Protein AF-A0A835NED3-F1 (afdb_monomer)

pLDDT: mean 77.55, std 18.97, range [27.62, 97.94]

Solvent-accessible surface area (backbone atoms only — not comparable to full-atom values): 15970 Å² total; per-residue (Å²): 138,83,80,84,73,67,87,78,76,68,56,69,67,62,55,46,45,31,70,34,12,64,63,47,28,67,67,45,58,70,41,51,80,47,50,66,54,60,73,66,52,84,58,50,99,84,43,51,68,54,60,56,44,53,57,48,50,53,52,52,47,45,70,69,65,21,74,27,61,39,71,42,46,33,28,30,37,41,37,32,48,65,53,84,88,51,77,65,50,75,52,72,39,55,47,30,40,40,34,38,42,72,84,61,75,62,97,86,66,92,68,88,76,98,69,96,72,70,104,78,65,82,55,45,58,35,42,38,38,34,37,41,76,42,101,80,74,58,76,44,81,45,75,47,77,50,32,28,52,33,35,41,37,31,42,59,68,95,53,85,91,52,72,90,66,40,31,43,37,37,35,38,32,46,48,80,45,82,54,98,94,44,80,48,76,48,78,44,80,48,74,52,55,28,52,37,42,36,40,34,26,85,82,59,55,49,24,30,40,32,36,55,87,37,78,90,48,52,46,66,50,26,20,30,39,38,37,35,65,23,62,28,69,69,54,55,54,49,53,58,50,53,75,74,55,81,83,90,82,94,67,99,66,62,75,71,81,75,50,90,48,64,30,63,51,71,45,58,27,75,66,19,66,78,128

Secondary structure (DSSP, 8-state):
------S-PPPHHHHHHHHH-HHHIIIIITTTTTHHHHHHSPPPTTTHHHHHHHHHHHHHHHHHH--EEEEEE-EEEEEEESSTTSPPEEEEESSEEEEEETTPPPTT--S-------TT-SSEEEEEEEEE--TT---EEEEEEEEEEEEEEESS-SSTTS-TT-EEEEEEEEEEEEETTEEEEEEEEEEEEEEEEEEE-TT---EEEEETT-GGGEEEEEEEEEEEEPBPHHHHHHHHHHHH--S-------GGGGS-PBPEEEEEESS-S--

InterPro domains:
  IPR019522 Phosphoinositide 3-kinase regulatory subunit 5/6 [PF10486] (12-273)
  IPR019522 Phosphoinositide 3-kinase regulatory subunit 5/6 [PTHR15593] (7-274)

Radius of gyration: 23.61 Å; Cα contacts (8 Å, |Δi|>4): 466; chains: 1; bounding box: 47×69×76 Å

Mean predicted aligned error: 12.22 Å

Structure (mmCIF, N/CA/C/O backbone):
data_AF-A0A835NED3-F1
#
_entry.id   AF-A0A835NED3-F1
#
loop_
_atom_site.group_PDB
_atom_site.id
_atom_site.type_symbol
_atom_site.label_atom_id
_atom_site.label_alt_id
_atom_site.label_comp_id
_atom_site.label_asym_id
_atom_site.label_entity_id
_atom_site.label_seq_id
_atom_site.pdbx_PDB_ins_code
_atom_site.Cartn_x
_atom_site.Cartn_y
_atom_site.Cartn_z
_atom_site.occupancy
_atom_site.B_iso_or_equiv
_atom_site.auth_seq_id
_atom_site.auth_comp_id
_atom_site.auth_asym_id
_atom_site.auth_atom_id
_atom_site.pdbx_PDB_model_num
ATOM 1 N N . MET A 1 1 ? -12.991 28.233 -14.191 1.00 30.12 1 MET A N 1
ATOM 2 C CA . MET A 1 1 ? -12.004 28.756 -13.228 1.00 30.12 1 MET A CA 1
ATOM 3 C C . MET A 1 1 ? -11.190 27.552 -12.811 1.00 30.12 1 MET A C 1
ATOM 5 O O . MET A 1 1 ? -11.613 26.808 -11.940 1.00 30.12 1 MET A O 1
ATOM 9 N N . GLU A 1 2 ? -10.167 27.255 -13.609 1.00 27.62 2 GLU A N 1
ATOM 10 C CA . GLU A 1 2 ? -9.325 26.069 -13.458 1.00 27.62 2 GLU A CA 1
ATOM 11 C C . GLU A 1 2 ? -8.325 26.319 -12.331 1.00 27.62 2 GLU A C 1
ATOM 13 O O . GLU A 1 2 ? -7.659 27.353 -12.292 1.00 27.62 2 GLU A O 1
ATOM 18 N N . ASP A 1 3 ? -8.304 25.395 -11.377 1.00 28.30 3 ASP A N 1
ATOM 19 C CA . ASP A 1 3 ? -7.430 25.411 -10.212 1.00 28.30 3 ASP A CA 1
ATOM 20 C C . ASP A 1 3 ? -6.039 24.952 -10.668 1.00 28.30 3 ASP A C 1
ATOM 22 O O . ASP A 1 3 ? -5.839 23.788 -11.022 1.00 28.30 3 ASP A O 1
ATOM 26 N N . HIS A 1 4 ? -5.089 25.886 -10.739 1.00 29.91 4 HIS A N 1
ATOM 27 C CA . HIS A 1 4 ? -3.698 25.579 -11.051 1.00 29.91 4 HIS A CA 1
ATOM 28 C C . HIS A 1 4 ? -3.123 24.699 -9.940 1.00 29.91 4 HIS A C 1
ATOM 30 O O . HIS A 1 4 ? -2.795 25.157 -8.846 1.00 29.91 4 HIS A O 1
ATOM 36 N N . THR A 1 5 ? -3.042 23.409 -10.242 1.00 35.38 5 THR A N 1
ATOM 37 C CA . THR A 1 5 ? -2.481 22.376 -9.380 1.00 35.38 5 THR A CA 1
ATOM 38 C C . THR A 1 5 ? -0.996 22.681 -9.159 1.00 35.38 5 THR A C 1
ATOM 40 O O . THR A 1 5 ? -0.288 23.052 -10.097 1.00 35.38 5 THR A O 1
ATOM 43 N N . GLY A 1 6 ? -0.534 22.584 -7.906 1.00 33.09 6 GLY A N 1
ATOM 44 C CA . GLY A 1 6 ? 0.888 22.665 -7.547 1.00 33.09 6 GLY A CA 1
ATOM 45 C C . GLY A 1 6 ? 1.725 21.599 -8.272 1.00 33.09 6 GLY A C 1
ATOM 46 O O . GLY A 1 6 ? 1.161 20.845 -9.061 1.00 33.09 6 GLY A O 1
ATOM 47 N N . PRO A 1 7 ? 3.051 21.516 -8.040 1.00 39.44 7 PRO A N 1
ATOM 48 C CA . PRO A 1 7 ? 3.893 20.526 -8.716 1.00 39.44 7 PRO A CA 1
ATOM 49 C C . PRO A 1 7 ? 3.246 19.143 -8.581 1.00 39.44 7 PRO A C 1
ATOM 51 O O . PRO A 1 7 ? 3.086 18.652 -7.464 1.00 39.44 7 PRO A O 1
ATOM 54 N N . GLU A 1 8 ? 2.779 18.589 -9.705 1.00 53.19 8 GLU A N 1
ATOM 55 C CA . GLU A 1 8 ? 2.063 17.317 -9.733 1.00 53.19 8 GLU A CA 1
ATOM 56 C C . GLU A 1 8 ? 2.998 16.247 -9.178 1.00 53.19 8 GLU A C 1
ATOM 58 O O . GLU A 1 8 ? 4.041 15.935 -9.754 1.00 53.19 8 GLU A O 1
ATOM 63 N N . GLU A 1 9 ? 2.651 15.750 -7.995 1.00 61.59 9 GLU A N 1
ATOM 64 C CA . GLU A 1 9 ? 3.406 14.724 -7.296 1.00 61.59 9 GLU A CA 1
ATOM 65 C C . GLU A 1 9 ? 3.440 13.473 -8.184 1.00 61.59 9 GLU A C 1
ATOM 67 O O . GLU A 1 9 ? 2.395 12.902 -8.509 1.00 61.59 9 GLU A O 1
ATOM 72 N N . LEU A 1 10 ? 4.639 13.067 -8.616 1.00 65.62 10 LEU A N 1
ATOM 73 C CA . LEU A 1 10 ? 4.829 11.832 -9.376 1.00 65.62 10 LEU A CA 1
ATOM 74 C C . LEU A 1 10 ? 4.179 10.663 -8.628 1.00 65.62 10 LEU A C 1
ATOM 76 O O . LEU A 1 10 ? 4.256 10.575 -7.398 1.00 65.62 10 LEU A O 1
ATOM 80 N N . CYS A 1 11 ? 3.567 9.729 -9.363 1.00 78.31 11 CYS A N 1
ATOM 81 C CA . CYS A 1 11 ? 3.051 8.525 -8.723 1.00 78.31 11 CYS A CA 1
ATOM 82 C C . CYS A 1 11 ? 4.208 7.759 -8.054 1.00 78.31 11 CYS A C 1
ATOM 84 O O . CYS A 1 11 ? 5.340 7.753 -8.539 1.00 78.31 11 CYS A O 1
ATOM 86 N N . GLU A 1 12 ? 3.937 7.120 -6.916 1.00 85.62 12 GLU A N 1
ATOM 87 C CA . GLU A 1 12 ? 4.994 6.587 -6.040 1.00 85.62 12 GLU A CA 1
ATOM 88 C C . GLU A 1 12 ? 5.875 5.542 -6.736 1.00 85.62 12 GLU A C 1
ATOM 90 O O . GLU A 1 12 ? 7.081 5.495 -6.502 1.00 85.62 12 GLU A O 1
ATOM 95 N N . VAL A 1 13 ? 5.284 4.762 -7.648 1.00 88.69 13 VAL A N 1
ATOM 96 C CA . VAL A 1 13 ? 5.998 3.802 -8.499 1.00 88.69 13 VAL A CA 1
ATOM 97 C C . VAL A 1 13 ? 6.999 4.519 -9.404 1.00 88.69 13 VAL A C 1
ATOM 99 O O . VAL A 1 13 ? 8.164 4.140 -9.427 1.00 88.69 13 VAL A O 1
ATOM 102 N N . ALA A 1 14 ? 6.584 5.579 -10.105 1.00 87.44 14 ALA A N 1
ATOM 103 C CA . ALA A 1 14 ? 7.469 6.346 -10.983 1.00 87.44 14 ALA A CA 1
ATOM 104 C C . ALA A 1 14 ? 8.593 7.031 -10.195 1.00 87.44 14 ALA A C 1
ATOM 106 O O . ALA A 1 14 ? 9.742 7.040 -10.636 1.00 87.44 14 ALA A O 1
ATOM 107 N N . GLY A 1 15 ? 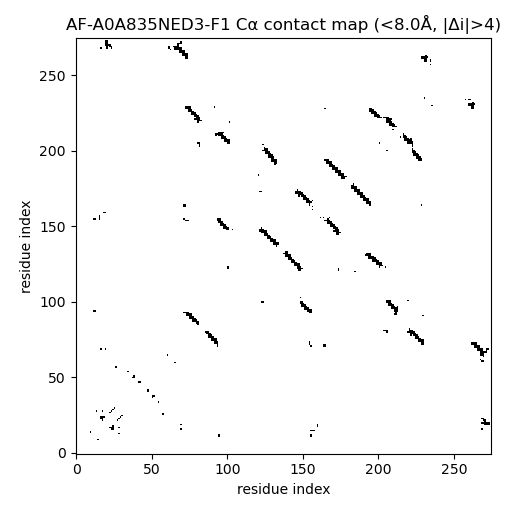8.279 7.563 -9.010 1.00 87.94 15 GLY A N 1
ATOM 108 C CA . GLY A 1 15 ? 9.280 8.126 -8.107 1.00 87.94 15 GLY A CA 1
ATOM 109 C C . GLY A 1 15 ? 10.305 7.086 -7.645 1.00 87.94 15 GLY A C 1
ATOM 110 O O . GLY A 1 15 ? 11.491 7.394 -7.585 1.00 87.94 15 GLY A O 1
ATOM 111 N N . TYR A 1 16 ? 9.874 5.856 -7.348 1.00 88.31 16 TYR A N 1
ATOM 112 C CA . TYR A 1 16 ? 10.775 4.762 -6.978 1.00 88.31 16 TYR A CA 1
ATOM 113 C C . TYR A 1 16 ? 11.638 4.293 -8.156 1.00 88.31 16 TYR A C 1
ATOM 115 O O . TYR A 1 16 ? 12.858 4.230 -8.027 1.00 88.31 16 TYR A O 1
ATOM 123 N N . LEU A 1 17 ? 11.025 4.030 -9.316 1.00 88.38 17 LEU A N 1
ATOM 124 C CA . LEU A 1 17 ? 11.731 3.594 -10.528 1.00 88.38 17 LEU A CA 1
ATOM 125 C C . LEU A 1 17 ? 12.810 4.580 -10.966 1.00 88.38 17 LEU A C 1
ATOM 127 O O . LEU A 1 17 ? 13.818 4.171 -11.513 1.00 88.38 17 LEU A O 1
ATOM 131 N N . SER A 1 18 ? 12.620 5.864 -10.697 1.00 88.06 18 SER A N 1
ATOM 132 C CA . SER A 1 18 ? 13.585 6.902 -11.068 1.00 88.06 18 SER A CA 1
ATOM 133 C C . SER A 1 18 ? 14.835 6.930 -10.219 1.00 88.06 18 SER A C 1
ATOM 135 O O . SER A 1 18 ? 15.892 7.337 -10.689 1.00 88.06 18 SER A O 1
ATOM 137 N N . ARG A 1 19 ? 14.713 6.507 -8.962 1.00 86.62 19 ARG A N 1
ATOM 138 C CA . ARG A 1 19 ? 15.879 6.334 -8.103 1.00 86.62 19 ARG A CA 1
ATOM 139 C C . ARG A 1 19 ? 16.628 5.062 -8.507 1.00 86.62 19 ARG A C 1
ATOM 141 O O . ARG A 1 19 ? 17.834 5.114 -8.718 1.00 86.62 19 ARG A O 1
ATOM 148 N N . ALA A 1 20 ? 15.878 3.984 -8.756 1.00 85.12 20 ALA A N 1
ATOM 149 C CA . ALA A 1 20 ? 16.445 2.694 -9.128 1.00 85.12 20 ALA A CA 1
ATOM 150 C C . ALA A 1 20 ? 17.090 2.691 -10.533 1.00 85.12 20 ALA A C 1
ATOM 152 O O . ALA A 1 20 ? 18.162 2.122 -10.713 1.00 85.12 20 ALA A O 1
ATOM 153 N N . ASP A 1 21 ? 16.460 3.328 -11.526 1.00 87.88 21 ASP A N 1
ATOM 154 C CA . ASP A 1 21 ? 16.864 3.309 -12.936 1.00 87.88 21 ASP A CA 1
ATOM 155 C C . ASP A 1 21 ? 17.142 4.728 -13.47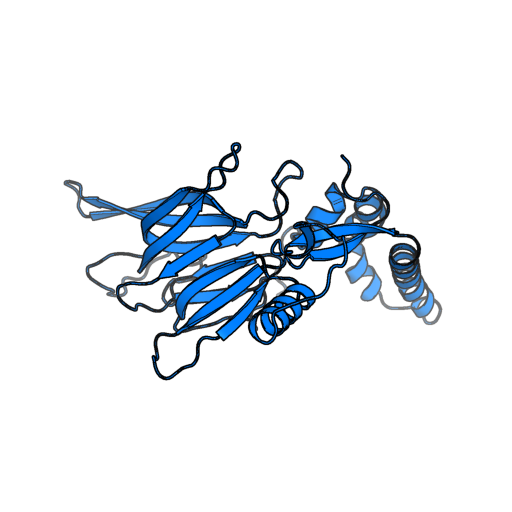9 1.00 87.88 21 ASP A C 1
ATOM 157 O O . ASP A 1 21 ? 16.211 5.443 -13.873 1.00 87.88 21 ASP A O 1
ATOM 161 N N . PRO A 1 22 ? 18.424 5.130 -13.603 1.00 88.25 22 PRO A N 1
ATOM 162 C CA . PRO A 1 22 ? 18.805 6.428 -14.163 1.00 88.25 22 PRO A CA 1
ATOM 163 C C . PRO A 1 22 ? 18.292 6.667 -15.588 1.00 88.25 22 PRO A C 1
ATOM 165 O O . PRO A 1 22 ? 18.078 7.818 -15.992 1.00 88.25 22 PRO A O 1
ATOM 168 N N . TRP A 1 23 ? 18.090 5.594 -16.368 1.00 87.44 23 TRP A N 1
ATOM 169 C CA . TRP A 1 23 ? 17.509 5.711 -17.701 1.00 87.44 23 TRP A CA 1
ATOM 170 C C . TRP A 1 23 ? 16.056 6.176 -17.608 1.00 87.44 23 TRP A C 1
ATOM 172 O O . TRP A 1 23 ? 15.672 7.100 -18.330 1.00 87.44 23 TRP A O 1
ATOM 182 N N . TYR A 1 24 ? 15.267 5.570 -16.715 1.00 87.38 24 TYR A N 1
ATOM 183 C CA . TYR A 1 24 ? 13.864 5.925 -16.499 1.00 87.38 24 TYR A CA 1
ATOM 184 C C . TYR A 1 24 ? 13.729 7.383 -16.051 1.00 87.38 24 TYR A C 1
ATOM 186 O O . TYR A 1 24 ? 12.916 8.123 -16.609 1.00 87.38 24 TYR A O 1
ATOM 194 N N . GLU A 1 25 ? 14.577 7.834 -15.125 1.00 87.50 25 GLU A N 1
ATOM 195 C CA . GLU A 1 25 ? 14.558 9.228 -14.670 1.00 87.50 25 GLU A CA 1
ATOM 196 C C . GLU A 1 25 ? 14.829 10.219 -15.815 1.00 87.50 25 GLU A C 1
ATOM 198 O O . GLU A 1 25 ? 14.071 11.170 -16.046 1.00 87.50 25 GLU A O 1
ATOM 203 N N . SER A 1 26 ? 15.889 9.963 -16.586 1.00 85.62 26 SER A N 1
ATOM 204 C CA . SER A 1 26 ? 16.339 10.874 -17.645 1.00 85.62 26 SER A CA 1
ATOM 205 C C . SER A 1 26 ? 15.382 10.921 -18.839 1.00 85.62 26 SER A C 1
ATOM 207 O O . SER A 1 26 ? 15.204 11.977 -19.445 1.00 85.62 26 SER A O 1
ATOM 209 N N . ASN A 1 27 ? 14.771 9.787 -19.196 1.00 80.50 27 ASN A N 1
ATOM 210 C CA . ASN A 1 27 ? 14.022 9.650 -20.450 1.00 80.50 27 ASN A CA 1
ATOM 211 C C . ASN A 1 27 ? 12.501 9.643 -20.266 1.00 80.50 27 ASN A C 1
ATOM 213 O O . ASN A 1 27 ? 11.789 10.016 -21.194 1.00 80.50 27 ASN A O 1
ATOM 217 N N . ILE A 1 28 ? 11.987 9.240 -19.101 1.00 81.50 28 ILE A N 1
ATOM 218 C CA . ILE A 1 28 ? 10.543 9.188 -18.830 1.00 81.50 28 ILE A CA 1
ATOM 219 C C . ILE A 1 28 ? 10.148 10.313 -17.883 1.00 81.50 28 ILE A C 1
ATOM 221 O O . ILE A 1 28 ? 9.363 11.188 -18.251 1.00 81.50 28 ILE A O 1
ATOM 225 N N . ASN A 1 29 ? 10.715 10.335 -16.679 1.00 81.44 29 ASN A N 1
ATOM 226 C CA . ASN A 1 29 ? 10.255 11.249 -15.637 1.00 81.44 29 ASN A CA 1
ATOM 227 C C . ASN A 1 29 ? 10.582 12.716 -15.923 1.00 81.44 29 ASN A C 1
ATOM 229 O O . ASN A 1 29 ? 9.709 13.572 -15.770 1.00 81.44 29 ASN A O 1
ATOM 233 N N . THR A 1 30 ? 11.775 13.012 -16.446 1.00 79.81 30 THR A N 1
ATOM 234 C CA . THR A 1 30 ? 12.136 14.373 -16.886 1.00 79.81 30 THR A CA 1
ATOM 235 C C . THR A 1 30 ? 11.153 14.910 -17.937 1.00 79.81 30 THR A C 1
ATOM 237 O O . THR A 1 30 ? 10.828 16.100 -17.954 1.00 79.81 30 THR A O 1
ATOM 240 N N . LEU A 1 31 ? 10.614 14.029 -18.788 1.00 75.06 31 LEU A N 1
ATOM 241 C CA . LEU A 1 31 ? 9.637 14.381 -19.820 1.00 75.06 31 LEU A CA 1
ATOM 242 C C . LEU A 1 31 ? 8.179 14.309 -19.330 1.00 75.06 31 LEU A C 1
ATOM 244 O O . LEU A 1 31 ? 7.289 14.759 -20.051 1.00 75.06 31 LEU A O 1
ATOM 248 N N . CYS A 1 32 ? 7.910 13.805 -18.120 1.00 71.81 32 CYS A N 1
ATOM 249 C CA . CYS A 1 32 ? 6.564 13.483 -17.628 1.00 71.81 32 CYS A CA 1
ATOM 250 C C . CYS A 1 32 ? 5.587 14.664 -17.723 1.00 71.81 32 CYS A C 1
ATOM 252 O O . CYS A 1 32 ? 4.455 14.501 -18.161 1.00 71.81 32 CYS A O 1
ATOM 254 N N . HIS A 1 33 ? 6.035 15.878 -17.400 1.00 71.44 33 HIS A N 1
ATOM 255 C CA . HIS A 1 33 ? 5.210 17.091 -17.473 1.00 71.44 33 HIS A CA 1
ATOM 256 C C . HIS A 1 33 ? 4.997 17.615 -18.908 1.00 71.44 33 HIS A C 1
ATOM 258 O O . HIS A 1 33 ? 4.109 18.436 -19.157 1.00 71.44 33 HIS A O 1
ATOM 264 N N . MET A 1 34 ? 5.831 17.182 -19.857 1.00 70.62 34 MET A N 1
ATOM 265 C CA . MET A 1 34 ? 5.688 17.502 -21.275 1.00 70.62 34 MET A CA 1
ATOM 266 C C . MET A 1 34 ? 4.770 16.512 -21.984 1.00 70.62 34 MET A C 1
ATOM 268 O O . MET A 1 34 ? 4.099 16.920 -22.922 1.00 70.62 34 MET A O 1
ATOM 272 N N . ILE A 1 35 ? 4.672 15.258 -21.530 1.00 69.19 35 ILE A N 1
ATOM 273 C CA . ILE A 1 35 ? 3.859 14.218 -22.181 1.00 69.19 35 ILE A CA 1
ATOM 274 C C . ILE A 1 35 ? 2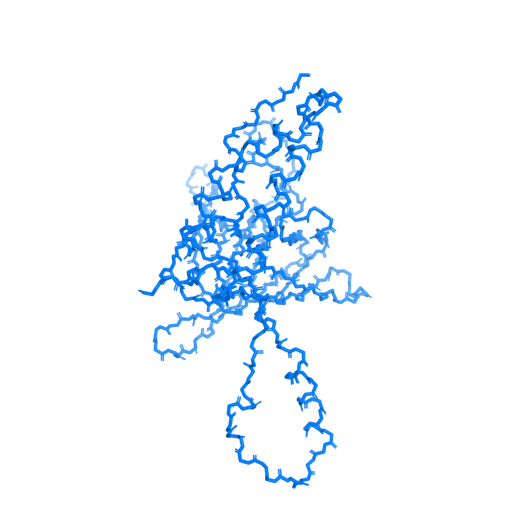.378 14.636 -22.341 1.00 69.19 35 ILE A C 1
ATOM 276 O O . ILE A 1 35 ? 1.892 14.617 -23.474 1.00 69.19 35 ILE A O 1
ATOM 280 N N . PRO A 1 36 ? 1.659 15.110 -21.300 1.00 68.44 36 PRO A N 1
ATOM 281 C CA . PRO A 1 36 ? 0.277 15.577 -21.456 1.00 68.44 36 PRO A CA 1
ATOM 282 C C . PRO A 1 36 ? 0.157 16.804 -22.368 1.00 68.44 36 PRO A C 1
ATOM 284 O O . PRO A 1 36 ? -0.802 16.938 -23.129 1.00 68.44 36 PRO A O 1
ATOM 287 N N . LYS A 1 37 ? 1.151 17.702 -22.327 1.00 70.69 37 LYS A N 1
ATOM 288 C CA . LYS A 1 37 ? 1.196 18.889 -23.194 1.00 70.69 37 LYS A CA 1
ATOM 289 C C . LYS A 1 37 ? 1.396 18.486 -24.653 1.00 70.69 37 LYS A C 1
ATOM 291 O O . LYS A 1 37 ? 0.710 18.997 -25.523 1.00 70.69 37 LYS A O 1
ATOM 296 N N . LEU A 1 38 ? 2.280 17.529 -24.920 1.00 67.81 38 LEU A N 1
ATOM 297 C CA . LEU A 1 38 ? 2.517 16.973 -26.250 1.00 67.81 38 LEU A CA 1
ATOM 298 C C . LEU A 1 38 ? 1.272 16.258 -26.791 1.00 67.81 38 LEU A C 1
ATOM 300 O O . LEU A 1 38 ? 0.947 16.430 -27.961 1.00 67.81 38 LEU A O 1
ATOM 304 N N . ALA A 1 39 ? 0.540 15.535 -25.940 1.00 64.62 39 ALA A N 1
ATOM 305 C CA . ALA A 1 39 ? -0.697 14.850 -26.315 1.00 64.62 39 ALA A CA 1
ATOM 306 C C . ALA A 1 39 ? -1.869 15.803 -26.634 1.00 64.62 39 ALA A C 1
ATOM 308 O O . ALA A 1 39 ? -2.772 15.437 -27.381 1.00 64.62 39 ALA A O 1
ATOM 309 N N . THR A 1 40 ? -1.870 17.019 -26.077 1.00 66.62 40 THR A N 1
ATOM 310 C CA . THR A 1 40 ? -2.947 18.018 -26.253 1.00 66.62 40 THR A CA 1
ATOM 311 C C . THR A 1 40 ? -2.633 19.091 -27.298 1.00 66.62 40 THR A C 1
ATOM 313 O O . THR A 1 40 ? -3.502 19.898 -27.634 1.00 66.62 40 THR A O 1
ATOM 316 N N . MET A 1 41 ? -1.413 19.111 -27.842 1.00 64.88 41 MET A N 1
ATOM 317 C CA . MET A 1 41 ? -1.022 20.063 -28.879 1.00 64.88 41 MET A CA 1
ATOM 318 C C . MET A 1 41 ? -1.844 19.836 -30.159 1.00 64.88 41 MET A C 1
ATOM 320 O O . MET A 1 41 ? -1.908 18.706 -30.649 1.00 64.88 41 MET A O 1
ATOM 324 N N . PRO A 1 42 ? -2.449 20.890 -30.744 1.00 54.41 42 PRO A N 1
ATOM 325 C CA . PRO A 1 42 ? -3.205 20.761 -31.978 1.00 54.41 42 PRO A CA 1
ATOM 326 C C . PRO A 1 42 ? -2.265 20.295 -33.083 1.00 54.41 42 PRO A C 1
ATOM 328 O O . PRO A 1 42 ? -1.274 20.945 -33.428 1.00 54.41 42 PRO A O 1
ATOM 331 N N . SER A 1 43 ? -2.574 19.130 -33.627 1.00 53.97 43 SER A N 1
ATOM 332 C CA . SER A 1 43 ? -1.801 18.551 -34.698 1.00 53.97 43 SER A CA 1
ATOM 333 C C . SER A 1 43 ? -2.017 19.347 -35.983 1.00 53.97 43 SER A C 1
ATOM 335 O O . SER A 1 43 ? -3.133 19.493 -36.477 1.00 53.97 43 SER A O 1
ATOM 337 N N . SER A 1 44 ? -0.933 19.852 -36.582 1.00 53.44 44 SER A N 1
ATOM 338 C CA . SER A 1 44 ? -0.991 20.141 -38.015 1.00 53.44 44 SER A CA 1
ATOM 339 C C . SER A 1 44 ? -1.252 18.813 -38.747 1.00 53.44 44 SER A C 1
ATOM 341 O O . SER A 1 44 ? -0.782 17.774 -38.268 1.00 53.44 44 SER A O 1
ATOM 343 N N . PRO A 1 45 ? -1.928 18.801 -39.912 1.00 56.16 45 PRO A N 1
ATOM 344 C CA . PRO A 1 45 ? -2.233 17.564 -40.645 1.00 56.16 45 PRO A CA 1
ATOM 345 C C . PRO A 1 45 ? -1.003 16.674 -40.916 1.00 56.16 45 PRO A C 1
ATOM 347 O O . PRO A 1 45 ? -1.133 15.472 -41.108 1.00 56.16 45 PRO A O 1
ATOM 350 N N . SER A 1 46 ? 0.201 17.256 -40.891 1.00 57.16 46 SER A N 1
ATOM 351 C CA . SER A 1 46 ? 1.492 16.577 -41.040 1.00 57.16 46 SER A CA 1
ATOM 352 C C . SER A 1 46 ? 2.193 16.155 -39.736 1.00 57.16 46 SER A C 1
ATOM 354 O O . SER A 1 46 ? 3.120 15.354 -39.803 1.00 57.16 46 SER A O 1
ATOM 356 N N . ARG A 1 47 ? 1.818 16.688 -38.560 1.00 52.84 47 ARG A N 1
ATOM 357 C CA . ARG A 1 47 ? 2.526 16.459 -37.277 1.00 52.84 47 ARG A CA 1
ATOM 358 C C . ARG A 1 47 ? 1.797 15.548 -36.291 1.00 52.84 47 ARG A C 1
ATOM 360 O O . ARG A 1 47 ? 2.460 15.067 -35.380 1.00 52.84 47 ARG A O 1
ATOM 367 N N . ALA A 1 48 ? 0.500 15.272 -36.482 1.00 52.88 48 ALA A N 1
ATOM 368 C CA . ALA A 1 48 ? -0.266 14.360 -35.612 1.00 52.88 48 ALA A CA 1
ATOM 369 C C . ALA A 1 48 ? 0.448 13.015 -35.410 1.00 52.88 48 ALA A C 1
ATOM 371 O O . ALA A 1 48 ? 0.580 12.530 -34.294 1.00 52.88 48 ALA A O 1
ATOM 372 N N . LEU A 1 49 ? 0.963 12.460 -36.510 1.00 54.50 49 LEU A N 1
ATOM 373 C CA . LEU A 1 49 ? 1.631 11.163 -36.543 1.00 54.50 49 LEU A CA 1
ATOM 374 C C . LEU A 1 49 ? 3.005 11.177 -35.852 1.00 54.50 49 LEU A C 1
ATOM 376 O O . LEU A 1 49 ? 3.452 10.144 -35.378 1.00 54.50 49 LEU A O 1
ATOM 380 N N . VAL A 1 50 ? 3.687 12.326 -35.789 1.00 56.16 50 VAL A N 1
ATOM 381 C CA . VAL A 1 50 ? 5.085 12.415 -35.321 1.00 56.16 50 VAL A CA 1
ATOM 382 C C . VAL A 1 50 ? 5.170 12.445 -33.794 1.00 56.16 50 VAL A C 1
ATOM 384 O O . VAL A 1 50 ? 6.057 11.825 -33.213 1.00 56.16 50 VAL A O 1
ATOM 387 N N . THR A 1 51 ? 4.251 13.150 -33.132 1.00 56.38 51 THR A N 1
ATOM 388 C CA . THR A 1 51 ? 4.231 13.243 -31.664 1.00 56.38 51 THR A CA 1
ATOM 389 C C . THR A 1 51 ? 3.763 11.937 -31.020 1.00 56.38 51 THR A C 1
ATOM 391 O O . THR A 1 51 ? 4.314 11.535 -29.997 1.00 56.38 51 THR A O 1
ATOM 394 N N . ASP A 1 52 ? 2.812 11.248 -31.655 1.00 61.62 52 ASP A N 1
ATOM 395 C CA . ASP A 1 52 ? 2.331 9.932 -31.223 1.00 61.62 52 ASP A CA 1
ATOM 396 C C . ASP A 1 52 ? 3.412 8.843 -31.402 1.00 61.62 52 ASP A C 1
ATOM 398 O O . ASP A 1 52 ? 3.590 7.980 -30.539 1.00 61.62 52 ASP A O 1
ATOM 402 N N . LEU A 1 53 ? 4.231 8.942 -32.464 1.00 70.62 53 LEU A N 1
ATOM 403 C CA . LEU A 1 53 ? 5.374 8.047 -32.676 1.00 70.62 53 LEU A CA 1
ATOM 404 C C . LEU A 1 53 ? 6.461 8.209 -31.612 1.00 70.62 53 LEU A C 1
ATOM 406 O O . LEU A 1 53 ? 6.960 7.203 -31.137 1.00 70.62 53 LEU A O 1
ATOM 410 N N . PHE A 1 54 ? 6.816 9.430 -31.196 1.00 73.19 54 PHE A N 1
ATOM 411 C CA . PHE A 1 54 ? 7.916 9.618 -30.238 1.00 73.19 54 PHE A CA 1
ATOM 412 C C . PHE A 1 54 ? 7.647 8.932 -28.894 1.00 73.19 54 PHE A C 1
ATOM 414 O O . PHE A 1 54 ? 8.488 8.184 -28.400 1.00 73.19 54 PHE A O 1
ATOM 421 N N . LEU A 1 55 ? 6.467 9.156 -28.305 1.00 73.75 55 LEU A N 1
ATOM 422 C CA . LEU A 1 55 ? 6.120 8.526 -27.031 1.00 73.75 55 LEU A CA 1
ATOM 423 C C . LEU A 1 55 ? 6.008 7.005 -27.188 1.00 73.75 55 LEU A C 1
ATOM 425 O O . LEU A 1 55 ? 6.512 6.260 -26.349 1.00 73.75 55 LEU A O 1
ATOM 429 N N . THR A 1 56 ? 5.403 6.549 -28.286 1.00 78.50 56 THR A N 1
ATOM 430 C CA . THR A 1 56 ? 5.292 5.123 -28.606 1.00 78.50 56 THR A CA 1
ATOM 431 C C . THR A 1 56 ? 6.663 4.476 -28.782 1.00 78.50 56 THR A C 1
ATOM 433 O O . THR A 1 56 ? 6.892 3.405 -28.231 1.00 78.50 56 THR A O 1
ATOM 436 N N . ASP A 1 57 ? 7.594 5.120 -29.482 1.00 82.06 57 ASP A N 1
ATOM 437 C CA . ASP A 1 57 ? 8.953 4.630 -29.717 1.00 82.06 57 ASP A CA 1
ATOM 438 C C . ASP A 1 57 ? 9.749 4.570 -28.416 1.00 82.06 57 ASP A C 1
ATOM 440 O O . ASP A 1 57 ? 10.412 3.569 -28.154 1.00 82.06 57 ASP A O 1
ATOM 444 N N . VAL A 1 58 ? 9.643 5.593 -27.562 1.00 79.88 58 VAL A N 1
ATOM 445 C CA . VAL A 1 58 ? 10.304 5.619 -26.249 1.00 79.88 58 VAL A CA 1
ATOM 446 C C . VAL A 1 58 ? 9.745 4.527 -25.331 1.00 79.88 58 VAL A C 1
ATOM 448 O O . VAL A 1 58 ? 10.522 3.786 -24.727 1.00 79.88 58 VAL A O 1
ATOM 451 N N . ILE A 1 59 ? 8.419 4.360 -25.262 1.00 80.06 59 ILE A N 1
ATOM 452 C CA . ILE A 1 59 ? 7.779 3.287 -24.480 1.00 80.06 59 ILE A CA 1
ATOM 453 C C . ILE A 1 59 ? 8.150 1.911 -25.049 1.00 80.06 59 ILE A C 1
ATOM 455 O O . ILE A 1 59 ? 8.492 0.992 -24.302 1.00 80.06 59 ILE A O 1
ATOM 459 N N . ALA A 1 60 ? 8.111 1.747 -26.370 1.00 84.12 60 ALA A N 1
ATOM 460 C CA . ALA A 1 60 ? 8.459 0.496 -27.034 1.00 84.12 60 ALA A CA 1
ATOM 461 C C . ALA A 1 60 ? 9.942 0.152 -26.852 1.00 84.12 60 ALA A C 1
ATOM 463 O O . ALA A 1 60 ? 10.294 -1.015 -26.693 1.00 84.12 60 ALA A O 1
ATOM 464 N N . TYR A 1 61 ? 10.818 1.155 -26.844 1.00 87.44 61 TYR A N 1
ATOM 465 C CA . TYR A 1 61 ? 12.228 0.983 -26.530 1.00 87.44 61 TYR A CA 1
ATOM 466 C C . TYR A 1 61 ? 12.410 0.555 -25.072 1.00 87.44 61 TYR A C 1
ATOM 468 O O . TYR A 1 61 ? 13.083 -0.446 -24.825 1.00 87.44 61 TYR A O 1
ATOM 476 N N . TYR A 1 62 ? 11.747 1.231 -24.124 1.00 84.88 62 TYR A N 1
ATOM 477 C CA . TYR A 1 62 ? 11.815 0.873 -22.705 1.00 84.88 62 TYR A CA 1
ATOM 478 C C . TYR A 1 62 ? 11.368 -0.563 -22.449 1.00 84.88 62 TYR A C 1
ATOM 480 O O . TYR A 1 62 ? 12.085 -1.347 -21.839 1.00 84.88 62 TYR A O 1
ATOM 488 N N . THR A 1 63 ? 10.208 -0.933 -22.986 1.00 83.75 63 THR A N 1
ATOM 489 C CA . THR A 1 63 ? 9.617 -2.264 -22.792 1.00 83.75 63 THR A CA 1
ATOM 490 C C . THR A 1 63 ? 10.413 -3.392 -23.450 1.00 83.75 63 THR A C 1
ATOM 492 O O . THR A 1 63 ? 10.381 -4.513 -22.948 1.00 83.75 63 THR A O 1
ATOM 495 N N . ARG A 1 64 ? 11.123 -3.131 -24.558 1.00 87.19 64 ARG A N 1
ATOM 496 C CA . ARG A 1 64 ? 11.928 -4.150 -25.259 1.00 87.19 64 ARG A CA 1
ATOM 497 C C . ARG A 1 64 ? 13.338 -4.298 -24.705 1.00 87.19 64 ARG A C 1
ATOM 499 O O . ARG A 1 64 ? 13.869 -5.403 -24.717 1.00 87.19 64 ARG A O 1
ATOM 506 N N . MET A 1 65 ? 13.954 -3.193 -24.295 1.00 88.56 65 MET A N 1
ATOM 507 C CA . MET A 1 65 ? 15.370 -3.164 -23.918 1.00 88.56 65 MET A CA 1
ATOM 508 C C . MET A 1 65 ? 15.576 -3.179 -22.401 1.00 88.56 65 MET A C 1
ATOM 510 O O . MET A 1 65 ? 16.629 -3.617 -21.936 1.00 88.56 65 MET A O 1
ATOM 514 N N . GLY A 1 66 ? 14.569 -2.768 -21.624 1.00 87.38 66 GLY A N 1
ATOM 515 C CA . GLY A 1 66 ? 14.534 -2.980 -20.184 1.00 87.38 66 GLY A CA 1
ATOM 516 C C . GLY A 1 66 ? 14.459 -4.475 -19.886 1.00 87.38 66 GLY A C 1
ATOM 517 O O . GLY A 1 66 ? 13.474 -5.139 -20.208 1.00 87.38 66 GLY A O 1
ATOM 518 N N . THR A 1 67 ? 15.513 -5.019 -19.286 1.00 87.62 67 THR A N 1
ATOM 519 C CA . THR A 1 67 ? 15.641 -6.456 -18.979 1.00 87.62 67 THR A CA 1
ATOM 520 C C . THR A 1 67 ? 15.935 -6.726 -17.509 1.00 87.62 67 THR A C 1
ATOM 522 O O . THR A 1 67 ? 15.844 -7.874 -17.081 1.00 87.62 67 THR A O 1
ATOM 525 N N . GLN A 1 68 ? 16.259 -5.692 -16.729 1.00 88.50 68 GLN A N 1
ATOM 526 C CA . GLN A 1 68 ? 16.583 -5.812 -15.312 1.00 88.50 68 GLN A CA 1
ATOM 527 C C . GLN A 1 68 ? 15.314 -5.611 -14.475 1.00 88.50 68 GLN A C 1
ATOM 529 O O . GLN A 1 68 ? 14.782 -4.505 -14.450 1.00 88.50 68 GLN A O 1
ATOM 534 N N . PRO A 1 69 ? 14.770 -6.640 -13.809 1.00 87.31 69 PRO A N 1
ATOM 535 C CA . PRO A 1 69 ? 13.525 -6.496 -13.071 1.00 87.31 69 PRO A CA 1
ATOM 536 C C . PRO A 1 69 ? 13.735 -5.732 -11.760 1.00 87.31 69 PRO A C 1
ATOM 538 O O . PRO A 1 69 ? 14.588 -6.075 -10.943 1.00 87.31 69 PRO A O 1
ATOM 541 N N . VAL A 1 70 ? 12.879 -4.746 -11.521 1.00 87.00 70 VAL A N 1
ATOM 542 C CA . VAL A 1 70 ? 12.647 -4.134 -10.214 1.00 87.00 70 VAL A CA 1
ATOM 543 C C . VAL A 1 70 ? 11.341 -4.698 -9.664 1.00 87.00 70 VAL A C 1
ATOM 545 O O . VAL A 1 70 ? 10.285 -4.575 -10.283 1.00 87.00 70 VAL A O 1
ATOM 548 N N . CYS A 1 71 ? 11.414 -5.364 -8.514 1.00 86.88 71 CYS A N 1
ATOM 549 C CA . CYS A 1 71 ? 10.298 -6.113 -7.947 1.00 86.88 71 CYS A CA 1
ATOM 550 C C . CYS A 1 71 ? 9.584 -5.332 -6.841 1.00 86.88 71 CYS A C 1
ATOM 552 O O . CYS A 1 71 ? 10.209 -4.888 -5.880 1.00 86.88 71 CYS A O 1
ATOM 554 N N . PHE A 1 72 ? 8.258 -5.259 -6.926 1.00 88.69 72 PHE A N 1
ATOM 555 C CA . PHE A 1 72 ? 7.401 -4.637 -5.921 1.00 88.69 72 PHE A CA 1
ATOM 556 C C . PHE A 1 72 ? 6.619 -5.696 -5.143 1.00 88.69 72 PHE A C 1
ATOM 558 O O . PHE A 1 72 ? 6.001 -6.583 -5.731 1.00 88.69 72 PHE A O 1
ATOM 565 N N . GLN A 1 73 ? 6.619 -5.606 -3.812 1.00 90.25 73 GLN A N 1
ATOM 566 C CA . GLN A 1 73 ? 5.885 -6.542 -2.961 1.00 90.25 73 GLN A CA 1
ATOM 567 C C . GLN A 1 73 ? 4.377 -6.270 -3.021 1.00 90.25 73 GLN A C 1
ATOM 569 O O . GLN A 1 73 ? 3.907 -5.228 -2.562 1.00 90.25 73 GLN A O 1
ATOM 574 N N . VAL A 1 74 ? 3.607 -7.246 -3.510 1.00 92.62 74 VAL A N 1
ATOM 575 C CA . VAL A 1 74 ? 2.140 -7.202 -3.454 1.00 92.62 74 VAL A CA 1
ATOM 576 C C . VAL A 1 74 ? 1.687 -7.579 -2.047 1.00 92.62 74 VAL A C 1
ATOM 578 O O . VAL A 1 74 ? 2.131 -8.590 -1.498 1.00 92.62 74 VAL A O 1
ATOM 581 N N . HIS A 1 75 ? 0.797 -6.795 -1.452 1.00 94.00 75 HIS A N 1
ATOM 582 C CA . HIS A 1 75 ? 0.238 -7.080 -0.134 1.00 94.00 75 HIS A CA 1
ATOM 583 C C . HIS A 1 75 ? -1.212 -7.513 -0.261 1.00 94.00 75 HIS A C 1
ATOM 585 O O . HIS A 1 75 ? -1.966 -6.936 -1.034 1.00 94.00 75 HIS A O 1
ATOM 591 N N . SER A 1 76 ? -1.603 -8.525 0.502 1.00 95.62 76 SER A N 1
ATOM 592 C CA . SER A 1 76 ? -2.995 -8.939 0.639 1.00 95.62 76 SER A CA 1
ATOM 593 C C . SER A 1 76 ? -3.633 -8.222 1.817 1.00 95.62 76 SER A C 1
ATOM 595 O O . SER A 1 76 ? -2.996 -8.037 2.857 1.00 95.62 76 SER A O 1
ATOM 597 N N . VAL A 1 77 ? -4.903 -7.862 1.670 1.00 97.56 77 VAL A N 1
ATOM 598 C CA . VAL A 1 77 ? -5.740 -7.323 2.736 1.00 97.56 77 VAL A CA 1
ATOM 599 C C . VAL A 1 77 ? -7.032 -8.126 2.839 1.00 97.56 77 VAL A C 1
ATOM 601 O O . VAL A 1 77 ? -7.717 -8.364 1.849 1.00 97.56 77 VAL A O 1
ATOM 604 N N . LYS A 1 78 ? -7.377 -8.525 4.061 1.00 97.81 78 LYS A N 1
ATOM 605 C CA . LYS A 1 78 ? -8.685 -9.071 4.422 1.00 97.81 78 LYS A CA 1
ATOM 606 C C . LYS A 1 78 ? -9.436 -8.019 5.226 1.00 97.81 78 LYS A C 1
ATOM 608 O O . LYS A 1 78 ? -8.953 -7.597 6.275 1.00 97.81 78 LYS A O 1
ATOM 613 N N . ILE A 1 79 ? -10.597 -7.603 4.744 1.00 97.94 79 ILE A N 1
ATOM 614 C CA . ILE A 1 79 ? -11.420 -6.514 5.274 1.00 97.94 79 ILE A CA 1
ATOM 615 C C . ILE A 1 79 ? -12.647 -7.111 5.952 1.00 97.94 79 ILE A C 1
ATOM 617 O O . ILE A 1 79 ? -13.282 -8.027 5.430 1.00 97.94 79 ILE A O 1
ATOM 621 N N . LEU A 1 80 ? -12.960 -6.603 7.139 1.00 97.50 80 LEU A N 1
ATOM 622 C CA . LEU A 1 80 ? -14.014 -7.114 8.004 1.00 97.50 80 LEU A CA 1
ATOM 623 C C . LEU A 1 80 ? -15.025 -6.002 8.250 1.00 97.50 80 LEU A C 1
ATOM 625 O O . LEU A 1 80 ? -14.665 -4.933 8.751 1.00 97.50 80 LEU A O 1
ATOM 629 N N . PHE A 1 81 ? -16.272 -6.269 7.883 1.00 96.88 81 PHE A N 1
ATOM 630 C CA . PHE A 1 81 ? -17.361 -5.301 7.911 1.00 96.88 81 PHE A CA 1
ATOM 631 C C . PHE A 1 81 ? -18.154 -5.364 9.212 1.00 96.88 81 PHE A C 1
ATOM 633 O O . PHE A 1 81 ? -18.090 -6.347 9.953 1.00 96.88 81 PHE A O 1
ATOM 640 N N . GLN A 1 82 ? -18.862 -4.275 9.498 1.00 94.44 82 GLN A N 1
ATOM 641 C CA . GLN A 1 82 ? -19.707 -4.134 10.675 1.00 94.44 82 GLN A CA 1
ATOM 642 C C . GLN A 1 82 ? -20.876 -5.123 10.662 1.00 94.44 82 GLN A C 1
ATOM 644 O O . GLN A 1 82 ? -21.217 -5.669 11.709 1.00 94.44 82 GLN A O 1
ATOM 649 N N . ASP A 1 83 ? -21.476 -5.354 9.491 1.00 92.94 83 ASP A N 1
ATOM 650 C CA . ASP A 1 83 ? -22.532 -6.346 9.329 1.00 92.94 83 ASP A CA 1
ATOM 651 C C . ASP A 1 83 ? -21.932 -7.763 9.380 1.00 92.94 83 ASP A C 1
ATOM 653 O O . ASP A 1 83 ? -21.175 -8.136 8.481 1.00 92.94 83 ASP A O 1
ATOM 657 N N . PRO A 1 84 ? -22.261 -8.584 10.395 1.00 86.75 84 PRO A N 1
ATOM 658 C CA . PRO A 1 84 ? -21.747 -9.946 10.491 1.00 86.75 84 PRO A CA 1
ATOM 659 C C . PRO A 1 84 ? -22.293 -10.881 9.403 1.00 86.75 84 PRO A C 1
ATOM 661 O O . PRO A 1 84 ? -21.732 -11.959 9.217 1.00 86.75 84 PRO A O 1
ATOM 664 N N . ALA A 1 85 ? -23.384 -10.515 8.717 1.00 91.62 85 ALA A N 1
ATOM 665 C CA . ALA A 1 85 ? -23.908 -11.274 7.584 1.00 91.62 85 ALA A CA 1
ATOM 666 C C . ALA A 1 85 ? -23.127 -11.009 6.287 1.00 91.62 85 ALA A C 1
ATOM 668 O O . ALA A 1 85 ? -23.242 -11.782 5.336 1.00 91.62 85 ALA A O 1
ATOM 669 N N . GLN A 1 86 ? -22.339 -9.931 6.239 1.00 93.00 86 GLN A N 1
ATOM 670 C CA . GLN A 1 86 ? -21.505 -9.603 5.096 1.00 93.00 86 GLN A CA 1
ATOM 671 C C . GLN A 1 86 ? -20.197 -10.399 5.147 1.00 93.00 86 GLN A C 1
ATOM 673 O O . GLN A 1 86 ? -19.428 -10.315 6.108 1.00 93.00 86 GLN A O 1
ATOM 678 N N . ASP A 1 87 ? -19.914 -11.138 4.074 1.00 93.88 87 ASP A N 1
ATOM 679 C CA . ASP A 1 87 ? -18.658 -11.870 3.957 1.00 93.88 87 ASP A CA 1
ATOM 680 C C . ASP A 1 87 ? -17.445 -10.917 3.971 1.00 93.88 87 ASP A C 1
ATOM 682 O O . ASP A 1 87 ? -17.490 -9.832 3.375 1.00 93.88 87 ASP A O 1
ATOM 686 N N . PRO A 1 88 ? -16.327 -11.311 4.614 1.00 95.44 88 PRO A N 1
ATOM 687 C CA . PRO A 1 88 ? -15.076 -10.570 4.529 1.00 95.44 88 PRO A CA 1
ATOM 688 C C . PRO A 1 88 ? -14.645 -10.359 3.077 1.00 95.44 88 PRO A C 1
ATOM 690 O O . PRO A 1 88 ? -14.601 -11.312 2.298 1.00 95.44 88 PRO A O 1
ATOM 693 N N . ALA A 1 89 ? -14.250 -9.136 2.728 1.00 96.31 89 ALA A N 1
ATOM 694 C CA . ALA A 1 89 ? -13.656 -8.868 1.423 1.00 96.31 89 ALA A CA 1
ATOM 695 C C . ALA A 1 89 ? -12.155 -9.169 1.465 1.00 96.31 89 ALA A C 1
ATOM 697 O O . ALA A 1 89 ? -11.466 -8.791 2.412 1.00 96.31 89 ALA A O 1
ATOM 698 N N . GLU A 1 90 ? -11.638 -9.825 0.433 1.00 96.06 90 GLU A N 1
ATOM 699 C CA . GLU A 1 90 ? -10.205 -10.043 0.244 1.00 96.06 90 GLU A CA 1
ATOM 700 C C . GLU A 1 90 ? -9.765 -9.316 -1.023 1.00 96.06 90 GLU A C 1
ATOM 702 O O . GLU A 1 90 ? -10.393 -9.450 -2.072 1.00 96.06 90 GLU A O 1
ATOM 707 N N . ASP A 1 91 ? -8.711 -8.515 -0.911 1.00 96.19 91 ASP A N 1
ATOM 708 C CA . ASP A 1 91 ? -8.150 -7.752 -2.024 1.00 96.19 91 ASP A CA 1
ATOM 709 C C . ASP A 1 91 ? -6.621 -7.634 -1.863 1.00 96.19 91 ASP A C 1
ATOM 711 O O . ASP A 1 91 ? -6.034 -8.131 -0.894 1.00 96.19 91 ASP A O 1
ATOM 715 N N . VAL A 1 92 ? -5.949 -6.996 -2.816 1.00 95.69 92 VAL A N 1
ATOM 716 C CA . VAL A 1 92 ? -4.500 -6.765 -2.809 1.00 95.69 92 VAL A CA 1
ATOM 717 C C . VAL A 1 92 ? -4.162 -5.298 -3.033 1.00 95.69 92 VAL A C 1
ATOM 719 O O . VAL A 1 92 ? -4.912 -4.583 -3.673 1.00 95.69 92 VAL A O 1
ATOM 722 N N . PHE A 1 93 ? -3.021 -4.817 -2.566 1.00 95.88 93 PHE A N 1
ATOM 723 C CA . PHE A 1 93 ? -2.547 -3.474 -2.899 1.00 95.88 93 PHE A CA 1
ATOM 724 C C . PHE A 1 93 ? -1.038 -3.467 -3.126 1.00 95.88 93 PHE A C 1
ATOM 726 O O . PHE A 1 93 ? -0.323 -4.376 -2.687 1.00 95.88 93 PHE A O 1
ATOM 733 N N . LEU A 1 94 ? -0.561 -2.449 -3.840 1.00 92.88 94 LEU A N 1
ATOM 734 C CA . LEU A 1 94 ? 0.831 -2.339 -4.285 1.00 92.88 94 LEU A CA 1
ATOM 735 C C . LEU A 1 94 ? 1.542 -1.103 -3.728 1.00 92.88 94 LEU A C 1
ATOM 737 O O . LEU A 1 94 ? 2.742 -1.142 -3.481 1.00 92.88 94 LEU A O 1
ATOM 741 N N . THR A 1 95 ? 0.812 -0.006 -3.550 1.00 93.31 95 THR A N 1
ATOM 742 C CA . THR A 1 95 ? 1.356 1.313 -3.208 1.00 93.31 95 THR A CA 1
ATOM 743 C C . THR A 1 95 ? 1.030 1.676 -1.768 1.00 93.31 95 THR A C 1
ATOM 745 O O . THR A 1 95 ? 1.923 1.705 -0.921 1.00 93.31 95 THR A O 1
ATOM 748 N N . GLU A 1 96 ? -0.250 1.879 -1.456 1.00 95.06 96 GLU A N 1
ATOM 749 C CA . GLU A 1 96 ? -0.687 2.271 -0.123 1.00 95.06 96 GLU A CA 1
ATOM 750 C C . GLU A 1 96 ? -2.067 1.735 0.263 1.00 95.06 96 GLU A C 1
ATOM 752 O O . GLU A 1 96 ? -2.919 1.439 -0.576 1.00 95.06 96 GLU A O 1
ATOM 757 N N . LEU A 1 97 ? -2.287 1.680 1.574 1.00 97.25 97 LEU A N 1
ATOM 758 C CA . LEU A 1 97 ? -3.583 1.489 2.208 1.00 97.25 97 LEU A CA 1
ATOM 759 C C . LEU A 1 97 ? -3.803 2.641 3.188 1.00 97.25 97 LEU A C 1
ATOM 761 O O . LEU A 1 97 ? -3.020 2.834 4.121 1.00 97.25 97 LEU A O 1
ATOM 765 N N . LEU A 1 98 ? -4.881 3.392 2.989 1.00 97.19 98 LEU A N 1
ATOM 766 C CA . LEU A 1 98 ? -5.284 4.500 3.850 1.00 97.19 98 LEU A CA 1
ATOM 767 C C . LEU A 1 98 ? -6.540 4.118 4.630 1.00 97.19 98 LEU A C 1
ATOM 769 O O . LEU A 1 98 ? -7.521 3.673 4.037 1.00 97.19 98 LEU A O 1
ATOM 773 N N . THR A 1 99 ? -6.539 4.356 5.937 1.00 96.06 99 THR A N 1
ATOM 774 C CA . THR A 1 99 ? -7.736 4.291 6.772 1.00 96.06 99 THR A CA 1
ATOM 775 C C . THR A 1 99 ? -8.091 5.662 7.321 1.00 96.06 99 THR A C 1
ATOM 777 O O . THR A 1 99 ? -7.223 6.432 7.737 1.00 96.06 99 THR A O 1
ATOM 780 N N . GLN A 1 100 ? -9.384 5.975 7.319 1.00 92.56 100 GLN A N 1
ATOM 781 C CA . GLN A 1 100 ? -9.915 7.228 7.851 1.00 92.56 100 GLN A CA 1
ATOM 782 C C . GLN A 1 100 ? -11.219 6.973 8.592 1.00 92.56 100 GLN A C 1
ATOM 784 O O . GLN A 1 100 ? -12.048 6.169 8.155 1.00 92.56 100 GLN A O 1
ATOM 789 N N . VAL A 1 101 ? -11.411 7.682 9.702 1.00 87.12 101 VAL A N 1
ATOM 790 C CA . VAL A 1 101 ? -12.676 7.661 10.440 1.00 87.12 101 VAL A CA 1
ATOM 791 C C . VAL A 1 101 ? -13.789 8.192 9.536 1.00 87.12 101 VAL A C 1
ATOM 793 O O . VAL A 1 101 ? -13.636 9.236 8.909 1.00 87.12 101 VAL A O 1
ATOM 796 N N . GLN A 1 102 ? -14.911 7.472 9.467 1.00 72.81 102 GLN A N 1
ATOM 797 C CA . GLN A 1 102 ? -16.000 7.762 8.525 1.00 72.81 102 GLN A CA 1
ATOM 798 C C . GLN A 1 102 ? -16.615 9.166 8.730 1.00 72.81 102 GLN A C 1
ATOM 800 O O . GLN A 1 102 ? -17.108 9.759 7.775 1.00 72.81 102 GLN A O 1
ATOM 805 N N . ASP A 1 103 ? -16.492 9.722 9.941 1.00 62.75 103 ASP A N 1
ATOM 806 C CA . ASP A 1 103 ? -16.987 11.049 10.337 1.00 62.75 103 ASP A CA 1
ATOM 807 C C . ASP A 1 103 ? -15.917 12.165 10.363 1.00 62.75 103 ASP A C 1
ATOM 809 O O . ASP A 1 103 ? -16.191 13.265 10.852 1.00 62.75 103 ASP A O 1
ATOM 813 N N . SER A 1 104 ? -14.683 11.939 9.890 1.00 50.19 104 SER A N 1
ATOM 814 C CA . SER A 1 104 ? -13.678 13.015 9.892 1.00 50.19 104 SER A CA 1
ATOM 815 C C . SER A 1 104 ? -13.905 13.987 8.723 1.00 50.19 104 SER A C 1
ATOM 817 O O . SER A 1 104 ? -13.830 13.544 7.573 1.00 50.19 104 SER A O 1
ATOM 819 N N . PRO A 1 105 ? -14.128 15.300 8.954 1.00 43.44 105 PRO A N 1
ATOM 820 C CA . PRO A 1 105 ? -14.045 16.274 7.872 1.00 43.44 105 PRO A CA 1
ATOM 821 C C . PRO A 1 105 ? -12.622 16.260 7.300 1.00 43.44 105 PRO A C 1
ATOM 823 O O . PRO A 1 105 ? -11.643 16.077 8.029 1.00 43.44 105 PRO A O 1
ATOM 826 N N . SER A 1 106 ? -12.508 16.421 5.982 1.00 39.72 106 SER A N 1
ATOM 827 C CA . SER A 1 106 ? -11.216 16.499 5.305 1.00 39.72 106 SER A CA 1
ATOM 828 C C . SER A 1 106 ? -10.362 17.628 5.903 1.00 39.72 106 SER A C 1
ATOM 830 O O . SER A 1 106 ? -10.872 18.626 6.412 1.00 39.72 106 SER A O 1
ATOM 832 N N . HIS A 1 107 ? -9.038 17.480 5.826 1.00 40.91 107 HIS A N 1
ATOM 833 C CA . HIS A 1 107 ? -8.019 18.368 6.414 1.00 40.91 107 HIS A CA 1
ATOM 834 C C . HIS A 1 107 ? -8.100 19.859 5.980 1.00 40.91 107 HIS A C 1
ATOM 836 O O . HIS A 1 107 ? -7.261 20.662 6.377 1.00 40.91 107 HIS A O 1
ATOM 842 N N . ARG A 1 108 ? -9.089 20.274 5.176 1.00 39.44 108 ARG A N 1
ATOM 843 C CA . ARG A 1 108 ? -9.291 21.676 4.774 1.00 39.44 108 ARG A CA 1
ATOM 844 C C . ARG A 1 108 ? -10.308 22.462 5.602 1.00 39.44 108 ARG A C 1
ATOM 846 O O . ARG A 1 108 ? -10.358 23.674 5.441 1.00 39.44 108 ARG A O 1
ATOM 853 N N . GLU A 1 109 ? -11.056 21.847 6.516 1.00 36.84 109 GLU A N 1
ATOM 854 C CA . GLU A 1 109 ? -12.110 22.562 7.255 1.00 36.84 109 GLU A CA 1
ATOM 855 C C . GLU A 1 109 ? -12.010 22.358 8.771 1.00 36.84 109 GLU A C 1
ATOM 857 O O . GLU A 1 109 ? -12.900 21.834 9.434 1.00 36.84 109 GLU A O 1
ATOM 862 N N . LEU A 1 110 ? -10.912 22.841 9.351 1.00 41.38 110 LEU A N 1
ATOM 863 C CA . LEU A 1 110 ? -10.842 23.173 10.778 1.00 41.38 110 LEU A CA 1
ATOM 864 C C . LEU A 1 110 ? -11.136 24.668 10.971 1.00 41.38 110 LEU A C 1
ATOM 866 O O . LEU A 1 110 ? -10.361 25.403 11.574 1.00 41.38 110 LEU A O 1
ATOM 870 N N . SER A 1 111 ? -12.273 25.138 10.456 1.00 41.91 111 SER A N 1
ATOM 871 C CA . SER A 1 111 ? -12.798 26.462 10.790 1.00 41.91 111 SER A CA 1
ATOM 872 C C . SER A 1 111 ? -14.271 26.374 11.165 1.00 41.91 111 SER A C 1
ATOM 874 O O . SER A 1 111 ? -15.142 26.155 10.332 1.00 41.91 111 SER A O 1
ATOM 876 N N . THR A 1 112 ? -14.503 26.562 12.465 1.00 47.00 112 THR A N 1
ATOM 877 C CA . THR A 1 112 ? -15.748 27.014 13.096 1.00 47.00 112 THR A CA 1
ATOM 878 C C . THR A 1 112 ? -17.045 26.385 12.590 1.00 47.00 112 THR A C 1
ATOM 880 O O . THR A 1 112 ? -17.717 26.926 11.722 1.00 47.00 112 THR A O 1
ATOM 883 N N . THR A 1 113 ? -17.517 25.347 13.273 1.00 36.53 113 THR A N 1
ATOM 884 C CA . THR A 1 113 ? -18.932 25.279 13.666 1.00 36.53 113 THR A CA 1
ATOM 885 C C . THR A 1 113 ? -19.108 24.253 14.775 1.00 36.53 113 THR A C 1
ATOM 887 O O . THR A 1 113 ? -18.738 23.088 14.660 1.00 36.53 113 THR A O 1
ATOM 890 N N . LYS A 1 114 ? -19.672 24.713 15.893 1.00 48.69 114 LYS A N 1
ATOM 891 C CA . LYS A 1 114 ? -20.077 23.878 17.021 1.00 48.69 114 LYS A CA 1
ATOM 892 C C . LYS A 1 114 ? -21.187 22.934 16.553 1.00 48.69 114 LYS A C 1
ATOM 894 O O . LYS A 1 114 ? -22.358 23.304 16.586 1.00 48.69 114 LYS A O 1
ATOM 899 N N . LYS A 1 115 ? -20.837 21.716 16.140 1.00 42.66 115 LYS A N 1
ATOM 900 C CA . LYS A 1 115 ? -21.788 20.606 16.043 1.00 42.66 115 LYS A CA 1
ATOM 901 C C . LYS A 1 115 ? -21.491 19.602 17.147 1.00 42.66 115 LYS A C 1
ATOM 903 O O . LYS A 1 115 ? -20.391 19.089 17.289 1.00 42.66 115 LYS A O 1
ATOM 908 N N . LYS A 1 116 ? -22.514 19.410 17.971 1.00 55.12 116 LYS A N 1
ATOM 909 C CA . LYS A 1 116 ? -22.617 18.501 19.109 1.00 55.12 116 LYS A CA 1
ATOM 910 C C . LYS A 1 116 ? -22.212 17.081 18.678 1.00 55.12 116 LYS A C 1
ATOM 912 O O . LYS A 1 116 ? -22.996 16.429 17.999 1.00 55.12 116 LYS A O 1
ATOM 917 N N . SER A 1 117 ? -21.031 16.594 19.064 1.00 39.16 117 SER A N 1
ATOM 918 C CA . SER A 1 117 ? -20.685 15.172 18.935 1.00 39.16 117 SER A CA 1
ATOM 919 C C . SER A 1 117 ? -19.930 14.660 20.169 1.00 39.16 117 SER A C 1
ATOM 921 O O . SER A 1 117 ? -19.134 15.375 20.769 1.00 39.16 117 SER A O 1
ATOM 923 N N . SER A 1 118 ? -20.335 13.452 20.578 1.00 47.00 118 SER A N 1
ATOM 924 C CA . SER A 1 118 ? -19.856 12.531 21.625 1.00 47.00 118 SER A CA 1
ATOM 925 C C . SER A 1 118 ? -18.907 13.026 22.731 1.00 47.00 118 SER A C 1
ATOM 927 O O . SER A 1 118 ? -17.838 13.567 22.474 1.00 47.00 118 SER A O 1
ATOM 929 N N . LEU A 1 119 ? -19.226 12.641 23.977 1.00 54.66 119 LEU A N 1
ATOM 930 C CA . LEU A 1 119 ? -18.448 12.821 25.220 1.00 54.66 119 LEU A CA 1
ATOM 931 C C . LEU A 1 119 ? -16.962 12.366 25.190 1.00 54.66 119 LEU A C 1
ATOM 933 O O . LEU A 1 119 ? -16.268 12.534 26.198 1.00 54.66 119 LEU A O 1
ATOM 937 N N . ASP A 1 120 ? -16.476 11.798 24.085 1.00 66.75 120 ASP A N 1
ATOM 938 C CA . ASP A 1 120 ? -15.255 10.991 24.027 1.00 66.75 120 ASP A CA 1
ATOM 939 C C . ASP A 1 120 ? -14.095 11.597 23.198 1.00 66.75 120 ASP A C 1
ATOM 941 O O . ASP A 1 120 ? -12.961 11.137 23.286 1.00 66.75 120 ASP A O 1
ATOM 945 N N . GLY A 1 121 ? -14.305 12.710 22.486 1.00 76.12 121 GLY A N 1
ATOM 946 C CA . GLY A 1 121 ? -13.254 13.347 21.671 1.00 76.12 121 GLY A CA 1
ATOM 947 C C . GLY A 1 121 ? -13.072 12.728 20.276 1.00 76.12 121 GLY A C 1
ATOM 948 O O . GLY A 1 121 ? -13.851 11.857 19.894 1.00 76.12 121 GLY A O 1
ATOM 949 N N . PRO A 1 122 ? -12.098 13.213 19.481 1.00 85.56 122 PRO A N 1
ATOM 950 C CA . PRO A 1 122 ? -11.905 12.780 18.098 1.00 85.56 122 PRO A CA 1
ATOM 951 C C . PRO A 1 122 ? -11.210 11.414 17.996 1.00 85.56 122 PRO A C 1
ATOM 953 O O . PRO A 1 122 ? -10.362 11.073 18.821 1.00 85.56 122 PRO A O 1
ATOM 956 N N . GLY A 1 123 ? -11.519 10.684 16.923 1.00 88.44 123 GLY A N 1
ATOM 957 C CA . GLY A 1 123 ? -10.918 9.389 16.602 1.00 88.44 123 GLY A CA 1
ATOM 958 C C . GLY A 1 123 ? -11.764 8.184 17.021 1.00 88.44 123 GLY A C 1
ATOM 959 O O . GLY A 1 123 ? -12.851 8.325 17.579 1.00 88.44 123 GLY A O 1
ATOM 960 N N . ILE A 1 124 ? -11.243 6.998 16.723 1.00 92.25 124 ILE A N 1
ATOM 961 C CA . ILE A 1 124 ? -11.789 5.692 17.104 1.00 92.25 124 ILE A CA 1
ATOM 962 C C . ILE A 1 124 ? -10.743 4.912 17.889 1.00 92.25 124 ILE A C 1
ATOM 964 O O . ILE A 1 124 ? -9.542 5.076 17.657 1.00 92.25 124 ILE A O 1
ATOM 968 N N . ASP A 1 125 ? -11.190 4.066 18.809 1.00 94.50 125 ASP A N 1
ATOM 969 C CA . ASP A 1 125 ? -10.286 3.162 19.507 1.00 94.50 125 ASP A CA 1
ATOM 970 C C . ASP A 1 125 ? -9.915 2.006 18.580 1.00 94.50 125 ASP A C 1
ATOM 972 O O . ASP A 1 125 ? -10.759 1.427 17.900 1.00 94.50 125 ASP A O 1
ATOM 976 N N . LEU A 1 126 ? -8.627 1.684 18.527 1.00 95.38 126 LEU A N 1
ATOM 977 C CA . LEU A 1 126 ? -8.079 0.620 17.704 1.00 95.38 126 LEU A CA 1
ATOM 978 C C . LEU A 1 126 ? -7.203 -0.285 18.556 1.00 95.38 126 LEU A C 1
ATOM 980 O O . LEU A 1 126 ? -6.347 0.178 19.311 1.00 95.38 126 LEU A O 1
ATOM 984 N N . THR A 1 127 ? -7.355 -1.589 18.356 1.00 96.44 127 THR A N 1
ATOM 985 C CA . THR A 1 127 ? -6.357 -2.578 18.759 1.00 96.44 127 THR A CA 1
ATOM 986 C C . THR A 1 127 ? -5.559 -2.988 17.532 1.00 96.44 127 THR A C 1
ATOM 988 O O . THR A 1 127 ? -6.126 -3.481 16.552 1.00 96.44 127 THR A O 1
ATOM 991 N N . VAL A 1 128 ? -4.250 -2.781 17.590 1.00 96.62 128 VAL A N 1
ATOM 992 C CA . VAL A 1 128 ? -3.302 -3.059 16.516 1.00 96.62 128 VAL A CA 1
ATOM 993 C C . VAL A 1 128 ? -2.344 -4.145 16.977 1.00 96.62 128 VAL A C 1
ATOM 995 O O . VAL A 1 128 ? -1.646 -3.979 17.975 1.00 96.62 128 VAL A O 1
ATOM 998 N N . THR A 1 129 ? -2.273 -5.243 16.237 1.00 95.69 129 THR A N 1
ATOM 999 C CA . THR A 1 129 ? -1.318 -6.327 16.478 1.00 95.69 129 THR A CA 1
ATOM 1000 C C . THR A 1 129 ? -0.416 -6.460 15.267 1.00 95.69 129 THR A C 1
ATOM 1002 O O . THR A 1 129 ? -0.903 -6.569 14.146 1.00 95.69 129 THR A O 1
ATOM 1005 N N . TYR A 1 130 ? 0.896 -6.432 15.465 1.00 92.94 130 TYR A N 1
ATOM 1006 C CA . TYR A 1 130 ? 1.853 -6.482 14.365 1.00 92.94 130 TYR A CA 1
ATOM 1007 C C . TYR A 1 130 ? 3.121 -7.233 14.751 1.00 92.94 130 TYR A C 1
ATOM 1009 O O . TYR A 1 130 ? 3.480 -7.348 15.925 1.00 92.94 130 TYR A O 1
ATOM 1017 N N . ARG A 1 131 ? 3.835 -7.738 13.743 1.00 85.50 131 ARG A N 1
ATOM 1018 C CA . ARG A 1 131 ? 5.144 -8.375 13.940 1.00 85.50 131 ARG A CA 1
ATOM 1019 C C . ARG A 1 131 ? 6.243 -7.369 13.658 1.00 85.50 131 ARG A C 1
ATOM 1021 O O . ARG A 1 131 ? 6.427 -6.958 12.511 1.00 85.50 131 ARG A O 1
ATOM 1028 N N . LYS A 1 132 ? 6.966 -6.948 14.695 1.00 76.81 132 LYS A N 1
ATOM 1029 C CA . LYS A 1 132 ? 8.079 -6.013 14.516 1.00 76.81 132 LYS A CA 1
ATOM 1030 C C . LYS A 1 132 ? 9.249 -6.737 13.859 1.00 76.81 132 LYS A C 1
ATOM 1032 O O . LYS A 1 132 ? 9.675 -7.783 14.346 1.00 76.81 132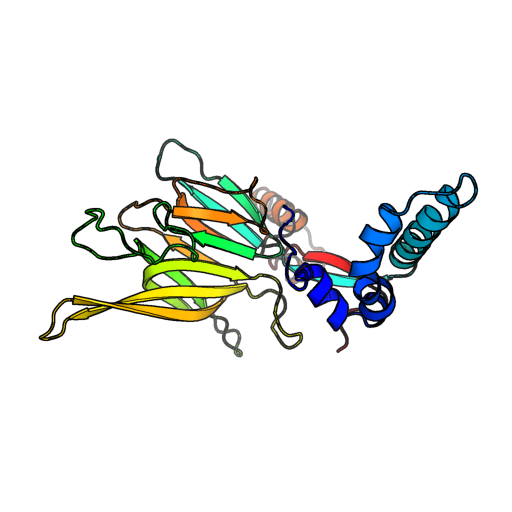 LYS A O 1
ATOM 1037 N N . VAL A 1 133 ? 9.770 -6.157 12.783 1.00 68.56 133 VAL A N 1
ATOM 1038 C CA . VAL A 1 133 ? 10.994 -6.637 12.139 1.00 68.56 133 VAL A CA 1
ATOM 1039 C C . VAL A 1 133 ? 12.183 -6.125 12.950 1.00 68.56 133 VAL A C 1
ATOM 1041 O O . VAL A 1 133 ? 12.338 -4.920 13.153 1.00 68.56 133 VAL A O 1
ATOM 1044 N N . VAL A 1 134 ? 12.977 -7.049 13.487 1.00 62.09 134 VAL A N 1
ATOM 1045 C CA . VAL A 1 134 ? 14.230 -6.766 14.196 1.00 62.09 134 VAL A CA 1
ATOM 1046 C C . VAL A 1 134 ? 15.366 -7.280 13.318 1.00 62.09 134 VAL A C 1
ATOM 1048 O O . VAL A 1 134 ? 15.241 -8.358 12.746 1.00 62.09 134 VAL A O 1
ATOM 1051 N N . LEU A 1 135 ? 16.481 -6.546 13.246 1.00 55.16 135 LEU A N 1
ATOM 1052 C CA . LEU A 1 135 ? 17.661 -6.890 12.431 1.00 55.16 135 LEU A CA 1
ATOM 1053 C C . LEU A 1 135 ? 18.238 -8.297 12.701 1.00 55.16 135 LEU A C 1
ATOM 1055 O O . LEU A 1 135 ? 19.028 -8.797 11.914 1.00 55.16 135 LEU A O 1
ATOM 1059 N N . SER A 1 136 ? 17.858 -8.940 13.809 1.00 52.47 136 SER A N 1
ATOM 1060 C CA . SER A 1 136 ? 18.285 -10.292 14.183 1.00 52.47 136 SER A CA 1
ATOM 1061 C C . SER A 1 136 ? 17.361 -11.416 13.692 1.00 52.47 136 SER A C 1
ATOM 1063 O O . SER A 1 136 ? 17.516 -12.545 14.152 1.00 52.47 136 SER A O 1
ATOM 1065 N N . ASP A 1 137 ? 16.363 -11.112 12.853 1.00 53.81 137 ASP A N 1
ATOM 1066 C CA . ASP A 1 137 ? 15.294 -12.025 12.391 1.00 53.81 137 ASP A CA 1
ATOM 1067 C C . ASP A 1 137 ? 14.436 -12.641 13.524 1.00 53.81 137 ASP A C 1
ATOM 1069 O O . ASP A 1 137 ? 13.544 -13.465 13.320 1.00 53.81 137 ASP A O 1
ATOM 1073 N N . ARG A 1 138 ? 14.636 -12.192 14.771 1.00 60.84 138 ARG A N 1
ATOM 1074 C CA . ARG A 1 138 ? 13.773 -12.548 15.900 1.00 60.84 138 ARG A CA 1
ATOM 1075 C C . ARG A 1 138 ? 12.453 -11.791 15.776 1.00 60.84 138 ARG A C 1
ATOM 1077 O O . ARG A 1 138 ? 12.377 -10.601 16.081 1.00 60.84 138 ARG A O 1
ATOM 1084 N N . GLN A 1 139 ? 11.403 -12.488 15.352 1.00 63.50 139 GLN A N 1
ATOM 1085 C CA . GLN A 1 139 ? 10.057 -11.925 15.268 1.00 63.50 139 GLN A CA 1
ATOM 1086 C C . GLN A 1 139 ? 9.459 -11.764 16.671 1.00 63.50 139 GLN A C 1
ATOM 1088 O O . GLN A 1 139 ? 9.294 -12.741 17.401 1.00 63.50 139 GLN A O 1
ATOM 1093 N N . LYS A 1 140 ? 9.103 -10.530 17.043 1.00 78.00 140 LYS A N 1
ATOM 1094 C CA . LYS A 1 140 ? 8.311 -10.249 18.247 1.00 78.00 140 LYS A CA 1
ATOM 1095 C C . LYS A 1 140 ? 6.951 -9.702 17.837 1.00 78.00 140 LYS A C 1
ATOM 1097 O O . LYS A 1 140 ? 6.867 -8.670 17.168 1.00 78.00 140 LYS A O 1
ATOM 1102 N N . GLU A 1 141 ? 5.899 -10.399 18.244 1.00 85.25 141 GLU A N 1
ATOM 1103 C CA . GLU A 1 141 ? 4.533 -9.901 18.137 1.00 85.25 141 GLU A CA 1
ATOM 1104 C C . GLU A 1 141 ? 4.313 -8.815 19.192 1.00 85.25 141 GLU A C 1
ATOM 1106 O O . GLU A 1 141 ? 4.654 -8.978 20.367 1.00 85.25 141 GLU A O 1
ATOM 1111 N N . LEU A 1 142 ? 3.809 -7.672 18.744 1.00 89.81 142 LEU A N 1
ATOM 1112 C CA . LEU A 1 142 ? 3.482 -6.526 19.573 1.00 89.81 142 LEU A CA 1
ATOM 1113 C C . LEU A 1 142 ? 2.001 -6.220 19.401 1.00 89.81 142 LEU A C 1
ATOM 1115 O O . LEU A 1 142 ? 1.469 -6.278 18.294 1.00 89.81 142 LEU A O 1
ATOM 1119 N N . ALA A 1 143 ? 1.356 -5.872 20.505 1.00 92.19 143 ALA A N 1
ATOM 1120 C CA . ALA A 1 143 ? -0.009 -5.387 20.524 1.00 92.19 143 ALA A CA 1
ATOM 1121 C C . ALA A 1 143 ? -0.017 -3.971 21.096 1.00 92.19 143 ALA A C 1
ATOM 1123 O O . ALA A 1 143 ? 0.716 -3.671 22.041 1.00 92.19 143 ALA A O 1
ATOM 1124 N N . LEU A 1 144 ? -0.833 -3.107 20.509 1.00 93.06 144 LEU A N 1
ATOM 1125 C CA . LEU A 1 144 ? -0.991 -1.726 20.918 1.00 93.06 144 LEU A CA 1
ATOM 1126 C C . LEU A 1 144 ? -2.473 -1.362 20.867 1.00 93.06 144 LEU A C 1
ATOM 1128 O O . LEU A 1 144 ? -3.167 -1.710 19.916 1.00 93.06 144 LEU A O 1
ATOM 1132 N N . ALA A 1 145 ? -2.955 -0.691 21.905 1.00 94.88 145 ALA A N 1
ATOM 1133 C CA . ALA A 1 145 ? -4.295 -0.129 21.951 1.00 94.88 145 ALA A CA 1
ATOM 1134 C C . ALA A 1 145 ? -4.153 1.391 21.980 1.00 94.88 145 ALA A C 1
ATOM 1136 O O . ALA A 1 145 ? -3.458 1.918 22.848 1.00 94.88 145 ALA A O 1
ATOM 1137 N N . LEU A 1 146 ? -4.757 2.076 21.014 1.00 94.31 146 LEU A N 1
ATOM 1138 C CA . LEU A 1 146 ? -4.684 3.531 20.895 1.00 94.31 146 LEU A CA 1
ATOM 1139 C C . LEU A 1 146 ? -5.991 4.106 20.359 1.00 94.31 146 LEU A C 1
ATOM 1141 O O . LEU A 1 146 ? -6.820 3.377 19.819 1.00 94.31 146 LEU A O 1
ATOM 1145 N N . ARG A 1 147 ? -6.147 5.425 20.465 1.00 93.56 147 ARG A N 1
ATOM 1146 C CA . ARG A 1 147 ? -7.194 6.173 19.763 1.00 93.56 147 ARG A CA 1
ATOM 1147 C C . ARG A 1 147 ? -6.598 6.802 18.513 1.00 93.56 147 ARG A C 1
ATOM 1149 O O . ARG A 1 147 ? -5.531 7.400 18.601 1.00 93.56 147 ARG A O 1
ATOM 1156 N N . SER A 1 148 ? -7.248 6.688 17.359 1.00 93.38 148 SER A N 1
ATOM 1157 C CA . SER A 1 148 ? -6.714 7.187 16.086 1.00 93.38 148 SER A CA 1
ATOM 1158 C C . SER A 1 148 ? -7.761 7.858 15.208 1.00 93.38 148 SER A C 1
ATOM 1160 O O . SER A 1 148 ? -8.923 7.463 15.196 1.00 93.38 148 SER A O 1
ATOM 1162 N N . THR A 1 149 ? -7.344 8.860 14.437 1.00 92.88 149 THR A N 1
ATOM 1163 C CA . THR A 1 149 ? -8.157 9.471 13.369 1.00 92.88 149 THR A CA 1
ATOM 1164 C C . THR A 1 149 ? -7.866 8.899 11.983 1.00 92.88 149 THR A C 1
ATOM 1166 O O . THR A 1 149 ? -8.646 9.119 11.056 1.00 92.88 149 THR A O 1
ATOM 1169 N N . GLY A 1 150 ? -6.773 8.155 11.829 1.00 93.00 150 GLY A N 1
ATOM 1170 C CA . GLY A 1 150 ? -6.392 7.556 10.562 1.00 93.00 150 GLY A CA 1
ATOM 1171 C C . GLY A 1 150 ? -5.053 6.837 10.628 1.00 93.00 150 GLY A C 1
ATOM 1172 O O . GLY A 1 150 ? -4.219 7.079 11.507 1.00 93.00 150 GLY A O 1
ATOM 1173 N N . LEU A 1 151 ? -4.850 5.949 9.666 1.00 95.44 151 LEU A N 1
ATOM 1174 C CA . LEU A 1 151 ? -3.605 5.224 9.475 1.00 95.44 151 LEU A CA 1
ATOM 1175 C C . LEU A 1 151 ? -3.264 5.167 7.986 1.00 95.44 151 LEU A C 1
ATOM 1177 O O . LEU A 1 151 ? -4.138 5.060 7.133 1.00 95.44 151 LEU A O 1
ATOM 1181 N N . LEU A 1 152 ? -1.975 5.228 7.682 1.00 96.62 152 LEU A N 1
ATOM 1182 C CA . LEU A 1 152 ? -1.428 5.079 6.342 1.00 96.62 152 LEU A CA 1
ATOM 1183 C C . LEU A 1 152 ? -0.380 3.968 6.358 1.00 96.62 152 LEU A C 1
ATOM 1185 O O . LEU A 1 152 ? 0.582 4.033 7.126 1.00 96.62 152 LEU A O 1
ATOM 1189 N N . MET A 1 153 ? -0.558 2.963 5.507 1.00 95.81 153 MET A N 1
ATOM 1190 C CA . MET A 1 153 ? 0.458 1.956 5.212 1.00 95.81 153 MET A CA 1
ATOM 1191 C C . MET A 1 153 ? 1.009 2.214 3.817 1.00 95.81 153 MET A C 1
ATOM 1193 O O . MET A 1 153 ? 0.230 2.279 2.872 1.00 95.81 153 MET A O 1
ATOM 1197 N N . LYS A 1 154 ? 2.331 2.316 3.681 1.00 94.44 154 LYS A N 1
ATOM 1198 C CA . LYS A 1 154 ? 3.014 2.367 2.385 1.00 94.44 154 LYS A CA 1
ATOM 1199 C C . LYS A 1 154 ? 3.807 1.089 2.157 1.00 94.44 154 LYS A C 1
ATOM 1201 O O . LYS A 1 154 ? 4.555 0.661 3.037 1.00 94.44 154 LYS A O 1
ATOM 1206 N N . ALA A 1 155 ? 3.622 0.498 0.985 1.00 92.19 155 ALA A N 1
ATOM 1207 C CA . ALA A 1 155 ? 4.326 -0.695 0.528 1.00 92.19 155 ALA A CA 1
ATOM 1208 C C . ALA A 1 155 ? 5.571 -0.360 -0.302 1.00 92.19 155 ALA A C 1
ATOM 1210 O O . ALA A 1 155 ? 6.505 -1.159 -0.334 1.00 92.19 155 ALA A O 1
ATOM 1211 N N . ILE A 1 156 ? 5.609 0.822 -0.925 1.00 89.31 156 ILE A N 1
ATOM 1212 C CA . ILE A 1 156 ? 6.794 1.321 -1.626 1.00 89.31 156 ILE A CA 1
ATOM 1213 C C . ILE A 1 156 ? 7.631 2.149 -0.644 1.00 89.31 156 ILE A C 1
ATOM 1215 O O . ILE A 1 156 ? 7.113 3.115 -0.068 1.00 89.31 156 ILE A O 1
ATOM 1219 N N . PRO A 1 157 ? 8.905 1.789 -0.425 1.00 81.94 157 PRO A N 1
ATOM 1220 C CA . PRO A 1 157 ? 9.773 2.525 0.476 1.00 81.94 157 PRO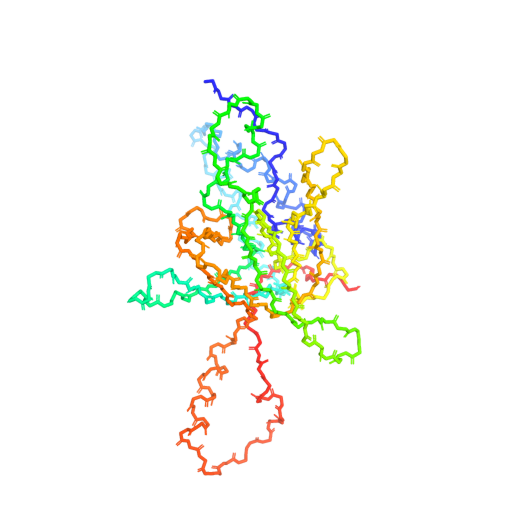 A CA 1
ATOM 1221 C C . PRO A 1 157 ? 10.100 3.919 -0.071 1.00 81.94 157 PRO A C 1
ATOM 1223 O O . PRO A 1 157 ? 10.189 4.147 -1.284 1.00 81.94 157 PRO A O 1
ATOM 1226 N N . ALA A 1 158 ? 10.285 4.869 0.844 1.00 77.06 158 ALA A N 1
ATOM 1227 C CA . ALA A 1 158 ? 10.639 6.239 0.474 1.00 77.06 158 ALA A CA 1
ATOM 1228 C C . ALA A 1 158 ? 12.119 6.349 0.071 1.00 77.06 158 ALA A C 1
ATOM 1230 O O . ALA A 1 158 ? 12.458 7.152 -0.795 1.00 77.06 158 ALA A O 1
ATOM 1231 N N . GLU A 1 159 ? 12.972 5.508 0.659 1.00 69.81 159 GLU A N 1
ATOM 1232 C CA . GLU A 1 159 ? 14.418 5.463 0.431 1.00 69.81 159 GLU A CA 1
ATOM 1233 C C . GLU A 1 159 ? 14.853 4.069 -0.042 1.00 69.81 159 GLU A C 1
ATOM 1235 O O . GLU A 1 159 ? 14.220 3.065 0.278 1.00 69.81 159 GLU A O 1
ATOM 1240 N N . GLU A 1 160 ? 15.937 3.990 -0.812 1.00 61.44 160 GLU A N 1
ATOM 1241 C CA . GLU A 1 160 ? 16.402 2.730 -1.418 1.00 61.44 160 GLU A CA 1
ATOM 1242 C C . GLU A 1 160 ? 17.030 1.762 -0.411 1.00 61.44 160 GLU A C 1
ATOM 1244 O O . GLU A 1 160 ? 16.940 0.552 -0.583 1.00 61.44 160 GLU A O 1
ATOM 1249 N N . ALA A 1 161 ? 17.605 2.282 0.678 1.00 59.47 161 ALA A N 1
ATOM 1250 C CA . ALA A 1 161 ? 18.233 1.481 1.730 1.00 59.47 161 ALA A CA 1
ATOM 1251 C C . ALA A 1 161 ? 17.223 0.737 2.632 1.00 59.47 161 ALA A C 1
ATOM 1253 O O . ALA A 1 161 ? 17.607 0.101 3.618 1.00 59.47 161 ALA A O 1
ATOM 1254 N N . GLU A 1 162 ? 15.921 0.850 2.359 1.00 62.81 162 GLU A N 1
ATOM 1255 C CA . GLU A 1 162 ? 14.876 0.208 3.150 1.00 62.81 162 GLU A CA 1
ATOM 1256 C C . GLU A 1 162 ? 14.645 -1.252 2.718 1.00 62.81 162 GLU A C 1
ATOM 1258 O O . GLU A 1 162 ? 14.652 -1.574 1.535 1.00 62.81 162 GLU A O 1
ATOM 1263 N N . ASP A 1 163 ? 14.399 -2.142 3.692 1.00 63.84 163 ASP A N 1
ATOM 1264 C CA . ASP A 1 163 ? 14.128 -3.570 3.452 1.00 63.84 163 ASP A CA 1
ATOM 1265 C C . ASP A 1 163 ? 12.929 -3.769 2.507 1.00 63.84 163 ASP A C 1
ATOM 1267 O O . ASP A 1 163 ? 11.777 -3.483 2.866 1.00 63.84 163 ASP A O 1
ATOM 1271 N N . LEU A 1 164 ? 13.219 -4.273 1.304 1.00 62.09 164 LEU A N 1
ATOM 1272 C CA . LEU A 1 164 ? 12.238 -4.611 0.278 1.00 62.09 164 LEU A CA 1
ATOM 1273 C C . LEU A 1 164 ? 11.277 -5.670 0.835 1.00 62.09 164 LEU A C 1
ATOM 1275 O O . LEU A 1 164 ? 11.653 -6.809 1.099 1.00 62.09 164 LEU A O 1
ATOM 1279 N N . GLY A 1 165 ? 10.015 -5.284 1.026 1.00 70.00 165 GLY A N 1
ATOM 1280 C CA . GLY A 1 165 ? 8.962 -6.179 1.517 1.00 70.00 165 GLY A CA 1
ATOM 1281 C C . GLY A 1 165 ? 8.480 -5.909 2.944 1.00 70.00 165 GLY A C 1
ATOM 1282 O O . GLY A 1 165 ? 7.683 -6.688 3.469 1.00 70.00 165 GLY A O 1
ATOM 1283 N N . CYS A 1 166 ? 8.917 -4.817 3.577 1.00 82.62 166 CYS A N 1
ATOM 1284 C CA . CYS A 1 166 ? 8.283 -4.296 4.788 1.00 82.62 166 CYS A CA 1
ATOM 1285 C C . CYS A 1 166 ? 7.267 -3.187 4.466 1.00 82.62 166 CYS A C 1
ATOM 1287 O O . CYS A 1 166 ? 7.549 -2.282 3.689 1.00 82.62 166 CYS A O 1
ATOM 1289 N N . LEU A 1 167 ? 6.121 -3.196 5.149 1.00 90.69 167 LEU A N 1
ATOM 1290 C CA . LEU A 1 167 ? 5.181 -2.076 5.164 1.00 90.69 167 LEU A CA 1
ATOM 1291 C C . LEU A 1 167 ? 5.671 -1.000 6.126 1.00 90.69 167 LEU A C 1
ATOM 1293 O O . LEU A 1 167 ? 5.955 -1.280 7.297 1.00 90.69 167 LEU A O 1
ATOM 1297 N N . SER A 1 168 ? 5.701 0.241 5.652 1.00 92.88 168 SER A N 1
ATOM 1298 C CA . SER A 1 168 ? 5.856 1.425 6.492 1.00 92.88 168 SER A CA 1
ATOM 1299 C C . SER A 1 168 ? 4.484 1.858 6.992 1.00 92.88 168 SER A C 1
ATOM 1301 O O . SER A 1 168 ? 3.628 2.257 6.205 1.00 92.88 168 SER A O 1
ATOM 1303 N N . VAL A 1 169 ? 4.253 1.757 8.299 1.00 94.69 169 VAL A N 1
ATOM 1304 C CA . VAL A 1 169 ? 2.967 2.074 8.927 1.00 94.69 169 VAL A CA 1
ATOM 1305 C C . VAL A 1 169 ? 3.095 3.380 9.697 1.00 94.69 169 VAL A C 1
ATOM 1307 O O . VAL A 1 169 ? 3.988 3.535 10.529 1.00 94.69 169 VAL A O 1
ATOM 1310 N N . THR A 1 170 ? 2.185 4.316 9.433 1.00 95.94 170 THR A N 1
ATOM 1311 C CA . THR A 1 170 ? 2.019 5.564 10.184 1.00 95.94 170 THR A CA 1
ATOM 1312 C C . THR A 1 170 ? 0.605 5.622 10.748 1.00 95.94 170 THR A C 1
ATOM 1314 O O . THR A 1 170 ? -0.358 5.645 9.987 1.00 95.94 170 THR A O 1
ATOM 1317 N N . ILE A 1 171 ? 0.473 5.668 12.071 1.00 95.75 171 ILE A N 1
ATOM 1318 C CA . ILE A 1 171 ? -0.803 5.851 12.769 1.00 95.75 171 ILE A CA 1
ATOM 1319 C C . ILE A 1 171 ? -0.855 7.266 13.329 1.00 95.75 171 ILE A C 1
ATOM 1321 O O . ILE A 1 171 ? 0.057 7.677 14.045 1.00 95.75 171 ILE A O 1
ATOM 1325 N N . THR A 1 172 ? -1.927 8.001 13.047 1.00 95.50 172 THR A N 1
ATOM 1326 C CA . THR A 1 172 ? -2.209 9.274 13.717 1.00 95.50 172 THR A CA 1
ATOM 1327 C C . THR A 1 172 ? -2.935 8.982 15.025 1.00 95.50 172 THR A C 1
ATOM 1329 O O . THR A 1 172 ? -4.148 8.780 15.039 1.00 95.50 172 THR A O 1
ATOM 1332 N N . GLU A 1 173 ? -2.177 8.897 16.114 1.00 94.00 173 GLU A N 1
ATOM 1333 C CA . GLU A 1 173 ? -2.662 8.635 17.467 1.00 94.00 173 GLU A CA 1
ATOM 1334 C C . GLU A 1 173 ? -3.153 9.927 18.131 1.00 94.00 173 GLU A C 1
ATOM 1336 O O . GLU A 1 173 ? -2.505 10.968 18.045 1.00 94.00 173 GLU A O 1
ATOM 1341 N N . ILE A 1 174 ? -4.296 9.862 18.808 1.00 93.12 174 ILE A N 1
ATOM 1342 C CA . ILE A 1 174 ? -4.885 10.964 19.563 1.00 93.12 174 ILE A CA 1
ATOM 1343 C C . ILE A 1 174 ? -4.604 10.754 21.047 1.00 93.12 174 ILE A C 1
ATOM 1345 O O . ILE A 1 174 ? -5.163 9.861 21.684 1.00 93.12 174 ILE A O 1
ATOM 1349 N N . ILE A 1 175 ? -3.785 11.633 21.617 1.00 90.69 175 ILE A N 1
ATOM 1350 C CA . ILE A 1 175 ? -3.469 11.639 23.041 1.00 90.69 175 ILE A CA 1
ATOM 1351 C C . ILE A 1 175 ? -4.413 12.606 23.744 1.00 90.69 175 ILE A C 1
ATOM 1353 O O . ILE A 1 175 ? -4.451 13.808 23.466 1.00 90.69 175 ILE A O 1
ATOM 1357 N N . ARG A 1 176 ? -5.176 12.075 24.697 1.00 87.81 176 ARG A N 1
ATOM 1358 C CA . ARG A 1 176 ? -6.041 12.871 25.562 1.00 87.81 176 ARG A CA 1
ATOM 1359 C C . ARG A 1 176 ? -5.267 13.340 26.787 1.00 87.81 176 ARG A C 1
ATOM 1361 O O . ARG A 1 176 ? -4.725 12.535 27.537 1.00 87.81 176 ARG A O 1
ATOM 1368 N N . THR A 1 177 ? -5.284 14.643 27.023 1.00 85.19 177 THR A N 1
ATOM 1369 C CA . THR A 1 177 ? -4.676 15.277 28.195 1.00 85.19 177 THR A CA 1
ATOM 1370 C C . THR A 1 177 ? -5.756 15.972 29.016 1.00 85.19 177 THR A C 1
ATOM 1372 O O . THR A 1 177 ? -6.614 16.677 28.484 1.00 85.19 177 THR A O 1
ATOM 1375 N N . ASN A 1 178 ? -5.751 15.736 30.327 1.00 85.25 178 ASN A N 1
ATOM 1376 C CA . ASN A 1 178 ? -6.640 16.416 31.264 1.00 85.25 178 ASN A CA 1
ATOM 1377 C C . ASN A 1 178 ? -5.785 17.379 32.090 1.00 85.25 178 ASN A C 1
ATOM 1379 O O . ASN A 1 178 ? -4.901 16.932 32.815 1.00 85.25 178 ASN A O 1
ATOM 1383 N N . ASN A 1 179 ? -6.062 18.676 31.990 1.00 80.31 179 ASN A N 1
ATOM 1384 C CA . ASN A 1 179 ? -5.374 19.717 32.748 1.00 80.31 179 ASN A CA 1
ATOM 1385 C C . ASN A 1 179 ? -6.387 20.534 33.564 1.00 80.31 179 ASN A C 1
ATOM 1387 O O . ASN A 1 179 ? -7.597 20.435 33.355 1.00 80.31 179 ASN A O 1
ATOM 1391 N N . LEU A 1 180 ? -5.894 21.395 34.460 1.00 80.19 180 LEU A N 1
ATOM 1392 C CA . LEU A 1 180 ? -6.720 22.321 35.254 1.00 80.19 180 LEU A CA 1
ATOM 1393 C C . LEU A 1 180 ? -7.624 23.220 34.381 1.00 80.19 180 LEU A C 1
ATOM 1395 O O . LEU A 1 180 ? -8.703 23.605 34.814 1.00 80.19 180 LEU A O 1
ATOM 1399 N N . ALA A 1 181 ? -7.207 23.511 33.142 1.00 76.69 181 ALA A N 1
ATOM 1400 C CA . ALA A 1 181 ? -7.952 24.310 32.163 1.00 76.69 181 ALA A CA 1
ATOM 1401 C C . ALA A 1 181 ? -9.009 23.519 31.357 1.00 76.69 181 ALA A C 1
ATOM 1403 O O . ALA A 1 181 ? -9.699 24.099 30.520 1.00 76.69 181 ALA A O 1
ATOM 1404 N N . GLY A 1 182 ? -9.138 22.206 31.575 1.00 80.25 182 GLY A N 1
ATOM 1405 C CA . GLY A 1 182 ? -10.081 21.339 30.866 1.00 80.25 182 GLY A CA 1
ATOM 1406 C C . GLY A 1 182 ? -9.419 20.181 30.114 1.00 80.25 182 GLY A C 1
ATOM 1407 O O . GLY A 1 182 ? -8.260 19.832 30.344 1.00 80.25 182 GLY A O 1
ATOM 1408 N N . ARG A 1 183 ? -10.195 19.542 29.229 1.00 82.81 183 ARG A N 1
ATOM 1409 C CA . ARG A 1 183 ? -9.743 18.415 28.396 1.00 82.81 183 ARG A CA 1
ATOM 1410 C C . ARG A 1 183 ? -9.179 18.937 27.074 1.00 82.81 183 ARG A C 1
ATOM 1412 O O . ARG A 1 183 ? -9.861 19.693 26.387 1.00 82.81 183 ARG A O 1
ATOM 1419 N N . SER A 1 184 ? -7.987 18.485 26.702 1.00 85.56 184 SER A N 1
ATOM 1420 C CA . SER A 1 184 ? -7.341 18.776 25.417 1.00 85.56 184 SER A CA 1
ATOM 1421 C C . SER A 1 184 ? -6.923 17.494 24.698 1.00 85.56 184 SER A C 1
ATOM 1423 O O . SER A 1 184 ? -6.742 16.442 25.315 1.00 85.56 184 SER A O 1
ATOM 1425 N N . PHE A 1 185 ? -6.766 17.588 23.379 1.00 88.38 185 PHE A N 1
ATOM 1426 C CA . PHE A 1 185 ? -6.339 16.487 22.520 1.00 88.38 185 PHE A CA 1
ATOM 1427 C C . PHE A 1 185 ? -5.145 16.935 21.679 1.00 88.38 185 PHE A C 1
ATOM 1429 O O . PHE A 1 185 ? -5.151 18.049 21.154 1.00 88.38 185 PHE A O 1
ATOM 1436 N N . SER A 1 186 ? -4.144 16.072 21.539 1.00 89.56 186 SER A N 1
ATOM 1437 C CA . SER A 1 186 ? -3.030 16.254 20.606 1.00 89.56 186 SER A CA 1
ATOM 1438 C C . SER A 1 186 ? -2.918 15.046 19.679 1.00 89.56 186 SER A C 1
ATOM 1440 O O . SER A 1 186 ? -3.263 13.932 20.065 1.00 89.56 186 SER A O 1
ATOM 1442 N N . ALA A 1 187 ? -2.458 15.273 18.449 1.00 91.25 187 ALA A N 1
ATOM 1443 C CA . ALA A 1 187 ? -2.213 14.215 17.475 1.00 91.25 187 ALA A CA 1
ATOM 1444 C C . ALA A 1 187 ? -0.710 13.924 17.385 1.00 91.25 187 ALA A C 1
ATOM 1446 O O . ALA A 1 187 ? 0.091 14.848 17.235 1.0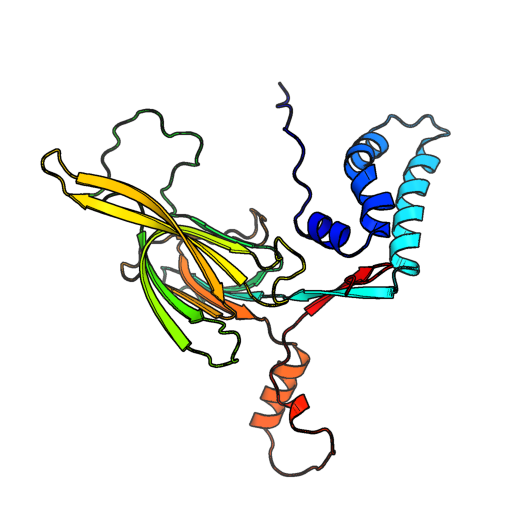0 91.25 187 ALA A O 1
ATOM 1447 N N . VAL A 1 188 ? -0.330 12.650 17.462 1.00 93.00 188 VAL A N 1
ATOM 1448 C CA . VAL A 1 188 ? 1.055 12.176 17.356 1.00 93.00 188 VAL A CA 1
ATOM 1449 C C . VAL A 1 188 ? 1.136 11.105 16.274 1.00 93.00 188 VAL A C 1
ATOM 1451 O O . VAL A 1 188 ? 0.300 10.210 16.206 1.00 93.00 188 VAL A O 1
ATOM 1454 N N . ALA A 1 189 ? 2.145 11.190 15.408 1.00 93.81 189 ALA A N 1
ATOM 1455 C CA . ALA A 1 189 ? 2.381 10.188 14.376 1.00 93.81 189 ALA A CA 1
ATOM 1456 C C . ALA A 1 189 ? 3.252 9.049 14.929 1.00 93.81 189 ALA A C 1
ATOM 1458 O O . ALA A 1 189 ? 4.451 9.223 15.144 1.00 93.81 189 ALA A O 1
ATOM 1459 N N . ASN A 1 190 ? 2.660 7.874 15.130 1.00 92.38 190 ASN A N 1
ATOM 1460 C CA . ASN A 1 190 ? 3.369 6.662 15.523 1.00 92.38 190 ASN A CA 1
ATOM 1461 C C . ASN A 1 190 ? 3.807 5.899 14.264 1.00 92.38 190 ASN A C 1
ATOM 1463 O O . ASN A 1 190 ? 2.971 5.558 13.426 1.00 92.38 190 ASN A O 1
ATOM 1467 N N . ARG A 1 191 ? 5.115 5.676 14.099 1.00 92.81 191 ARG A N 1
ATOM 1468 C CA . ARG A 1 191 ? 5.707 5.111 12.878 1.00 92.81 191 ARG A CA 1
ATOM 1469 C C . ARG A 1 191 ? 6.478 3.838 13.186 1.00 92.81 191 ARG A C 1
ATOM 1471 O O . ARG A 1 191 ? 7.337 3.828 14.066 1.00 92.81 191 ARG A O 1
ATOM 1478 N N . PHE A 1 192 ? 6.216 2.778 12.433 1.00 90.75 192 PHE A N 1
ATOM 1479 C CA . PHE A 1 192 ? 6.949 1.519 12.549 1.00 90.75 192 PHE A CA 1
ATOM 1480 C C . PHE A 1 192 ? 6.916 0.730 11.238 1.00 90.75 192 PHE A C 1
ATOM 1482 O O . PHE A 1 192 ? 6.128 1.018 10.341 1.00 90.75 192 PHE A O 1
ATOM 1489 N N . LYS A 1 193 ? 7.785 -0.280 11.137 1.00 90.06 193 LYS A N 1
ATOM 1490 C CA . LYS A 1 193 ? 7.841 -1.204 10.001 1.00 90.06 193 LYS A CA 1
ATOM 1491 C C . LYS A 1 193 ? 7.383 -2.597 10.408 1.00 90.06 193 LYS A C 1
ATOM 1493 O O . LYS A 1 193 ? 7.715 -3.076 11.498 1.00 90.06 193 LYS A O 1
ATOM 1498 N N . THR A 1 194 ? 6.624 -3.247 9.537 1.00 90.62 194 THR A N 1
ATOM 1499 C CA . THR A 1 194 ? 6.125 -4.605 9.766 1.00 90.62 194 THR A CA 1
ATOM 1500 C C . THR A 1 194 ? 5.802 -5.310 8.454 1.00 90.62 194 THR A C 1
ATOM 1502 O O . THR A 1 194 ? 5.540 -4.660 7.453 1.00 90.62 194 THR A O 1
ATOM 1505 N N . ARG A 1 195 ? 5.793 -6.645 8.452 1.00 87.62 195 ARG A N 1
ATOM 1506 C CA . ARG A 1 195 ? 5.272 -7.438 7.325 1.00 87.62 195 ARG A CA 1
ATOM 1507 C C . ARG A 1 195 ? 3.800 -7.794 7.503 1.00 87.62 195 ARG A C 1
ATOM 1509 O O . ARG A 1 195 ? 3.090 -7.989 6.528 1.00 87.62 195 ARG A O 1
ATOM 1516 N N . ASN A 1 196 ? 3.337 -7.886 8.748 1.00 91.56 196 ASN A N 1
ATOM 1517 C CA . ASN A 1 196 ? 1.993 -8.341 9.074 1.00 91.56 196 ASN A CA 1
ATOM 1518 C C . ASN A 1 196 ? 1.383 -7.440 10.132 1.00 91.56 196 ASN A C 1
ATOM 1520 O O . ASN A 1 196 ? 1.992 -7.213 11.181 1.00 91.56 196 ASN A O 1
ATOM 1524 N N . ILE A 1 197 ? 0.157 -7.000 9.887 1.00 95.44 197 ILE A N 1
ATOM 1525 C CA . ILE A 1 197 ? -0.577 -6.138 10.803 1.00 95.44 197 ILE A CA 1
ATOM 1526 C C . ILE A 1 197 ? -2.055 -6.511 10.802 1.00 95.44 197 ILE A C 1
ATOM 1528 O O . ILE A 1 197 ? -2.651 -6.788 9.765 1.00 95.44 197 ILE A O 1
ATOM 1532 N N . LYS A 1 198 ? -2.644 -6.524 11.991 1.00 97.25 198 LYS A N 1
ATOM 1533 C CA . LYS A 1 198 ? -4.070 -6.714 12.234 1.00 97.25 198 LYS A CA 1
ATOM 1534 C C . LYS A 1 198 ? -4.581 -5.502 12.981 1.00 97.25 198 LYS A C 1
ATOM 1536 O O . LYS A 1 198 ? -3.947 -5.060 13.936 1.00 97.25 198 LYS A O 1
ATOM 1541 N N . ILE A 1 199 ? -5.718 -4.979 12.552 1.00 96.81 199 ILE A N 1
ATOM 1542 C CA . ILE A 1 199 ? -6.363 -3.814 13.148 1.00 96.81 199 ILE A CA 1
ATOM 1543 C C . ILE A 1 199 ? -7.816 -4.171 13.408 1.00 96.81 199 ILE A C 1
ATOM 1545 O O . ILE A 1 199 ? -8.482 -4.733 12.538 1.00 96.81 199 ILE A O 1
ATOM 1549 N N . ARG A 1 200 ? -8.312 -3.839 14.597 1.00 96.62 200 ARG A N 1
ATOM 1550 C CA . ARG A 1 200 ? -9.721 -3.988 14.971 1.00 96.62 200 ARG A CA 1
ATOM 1551 C C . ARG A 1 200 ? -10.204 -2.743 15.698 1.00 96.62 200 ARG A C 1
ATOM 1553 O O . ARG A 1 200 ? -9.466 -2.204 16.519 1.00 96.62 200 ARG A O 1
ATOM 1560 N N . SER A 1 201 ? -11.442 -2.351 15.432 1.00 94.94 201 SER A N 1
ATOM 1561 C CA . SER A 1 201 ? -12.226 -1.462 16.285 1.00 94.94 201 SER A CA 1
ATOM 1562 C C . SER A 1 201 ? -12.974 -2.330 17.311 1.00 94.94 201 SER A C 1
ATOM 1564 O O . SER A 1 201 ? -13.867 -3.095 16.933 1.00 94.94 201 SER A O 1
ATOM 1566 N N . PRO A 1 202 ? -12.592 -2.287 18.600 1.00 92.50 202 PRO A N 1
ATOM 1567 C CA . PRO A 1 202 ? -13.221 -3.098 19.640 1.00 92.50 202 PRO A CA 1
ATOM 1568 C C . PRO A 1 202 ? -14.654 -2.641 19.947 1.00 92.50 202 PRO A C 1
ATOM 1570 O O . PRO A 1 202 ? -15.491 -3.452 20.332 1.00 92.50 202 PRO A O 1
ATOM 1573 N N . ASP A 1 203 ? -14.946 -1.358 19.745 1.00 90.25 203 ASP A N 1
ATOM 1574 C CA . ASP A 1 203 ? -16.257 -0.733 19.910 1.00 90.25 203 ASP A CA 1
ATOM 1575 C C . ASP A 1 203 ? -17.158 -0.868 18.669 1.00 90.25 203 ASP A C 1
ATOM 1577 O O . ASP A 1 203 ? -18.249 -0.300 18.640 1.00 90.25 203 ASP A O 1
ATOM 1581 N N . GLN A 1 204 ? -16.715 -1.624 17.653 1.00 90.19 204 GLN A N 1
ATOM 1582 C CA . GLN A 1 204 ? -17.384 -1.795 16.357 1.00 90.19 204 GLN A CA 1
ATOM 1583 C C . GLN A 1 204 ? -17.767 -0.470 15.681 1.00 90.19 204 GLN A C 1
ATOM 1585 O O . GLN A 1 204 ? -18.737 -0.402 14.923 1.00 90.19 204 GLN A O 1
ATOM 1590 N N . ARG A 1 205 ? -17.005 0.595 15.947 1.00 92.00 205 ARG A N 1
ATOM 1591 C CA . ARG A 1 205 ? -17.138 1.848 15.217 1.00 92.00 205 ARG A CA 1
ATOM 1592 C C . ARG A 1 205 ? -16.535 1.690 13.824 1.00 92.00 205 ARG A C 1
ATOM 1594 O O . ARG A 1 205 ? -15.354 1.350 13.706 1.00 92.00 205 ARG A O 1
ATOM 1601 N N . PRO A 1 206 ? -17.314 1.957 12.768 1.00 93.75 206 PRO A N 1
ATOM 1602 C CA . PRO A 1 206 ? -16.830 1.795 11.416 1.00 93.75 206 PRO A CA 1
ATOM 1603 C C . PRO A 1 206 ? -15.807 2.869 11.039 1.00 93.75 206 PRO A C 1
ATOM 1605 O O . PRO A 1 206 ? -15.867 4.030 11.455 1.00 93.75 206 PRO A O 1
ATOM 1608 N N . PHE A 1 207 ? -14.885 2.478 10.174 1.00 95.44 207 PHE A N 1
ATOM 1609 C CA . PHE A 1 207 ? -13.989 3.362 9.450 1.00 95.44 207 PHE A CA 1
ATOM 1610 C C . PHE A 1 207 ? -13.977 2.999 7.966 1.00 95.44 207 PHE A C 1
ATOM 1612 O O . PHE A 1 207 ? -14.598 2.033 7.520 1.00 95.44 207 PHE A O 1
ATOM 1619 N N . THR A 1 208 ? -13.297 3.825 7.182 1.00 96.69 208 THR A N 1
ATOM 1620 C CA . THR A 1 208 ? -13.117 3.617 5.746 1.00 96.69 208 THR A CA 1
ATOM 1621 C C . THR A 1 208 ? -11.716 3.108 5.456 1.00 96.69 208 THR A C 1
ATOM 1623 O O . THR A 1 208 ? -10.767 3.467 6.155 1.00 96.69 208 THR A O 1
ATOM 1626 N N . VAL A 1 209 ? -11.589 2.281 4.423 1.00 97.62 209 VAL A N 1
ATOM 1627 C CA . VAL A 1 209 ? -10.311 1.773 3.913 1.00 97.62 209 VAL A CA 1
ATOM 1628 C C . VAL A 1 209 ? -10.239 2.078 2.426 1.00 97.62 209 VAL A C 1
ATOM 1630 O O . VAL A 1 209 ? -11.156 1.722 1.695 1.00 97.62 209 VAL A O 1
ATOM 1633 N N . ARG A 1 210 ? -9.160 2.705 1.963 1.00 97.69 210 ARG A N 1
ATOM 1634 C CA . ARG A 1 210 ? -8.909 2.976 0.543 1.00 97.69 210 ARG A CA 1
ATOM 1635 C C . ARG A 1 210 ? -7.583 2.364 0.116 1.00 97.69 210 ARG A C 1
ATOM 1637 O O . ARG A 1 210 ? -6.577 2.561 0.796 1.00 97.69 210 ARG A O 1
ATOM 1644 N N . LEU A 1 211 ? -7.595 1.655 -1.008 1.00 97.44 211 LEU A N 1
ATOM 1645 C CA . LEU A 1 211 ? -6.423 0.975 -1.565 1.00 97.44 211 LEU A CA 1
ATOM 1646 C C . LEU A 1 211 ? -5.858 1.737 -2.767 1.00 97.44 211 LEU A C 1
ATOM 1648 O O . LEU A 1 211 ? -6.611 2.255 -3.588 1.00 97.44 211 LEU A O 1
ATOM 1652 N N . ASP A 1 212 ? -4.532 1.782 -2.878 1.00 94.94 212 ASP A N 1
ATOM 1653 C CA . ASP A 1 212 ? -3.770 2.283 -4.030 1.00 94.94 212 ASP A CA 1
ATOM 1654 C C . ASP A 1 212 ? -4.157 3.682 -4.532 1.00 94.94 212 ASP A C 1
ATOM 1656 O O . ASP A 1 212 ? -4.124 3.972 -5.726 1.00 94.94 212 ASP A O 1
ATOM 1660 N N . LYS A 1 213 ? -4.581 4.558 -3.616 1.00 93.06 213 LYS A N 1
ATOM 1661 C CA . LYS A 1 213 ? -5.166 5.871 -3.931 1.00 93.06 213 LYS A CA 1
ATOM 1662 C C . LYS A 1 213 ? -6.394 5.819 -4.867 1.00 93.06 213 LYS A C 1
ATOM 1664 O O . LYS A 1 213 ? -6.885 6.882 -5.245 1.00 93.06 213 LYS A O 1
ATOM 1669 N N . ASP A 1 214 ? -6.964 4.649 -5.165 1.00 92.25 214 ASP A N 1
ATOM 1670 C CA . ASP A 1 214 ? -8.117 4.488 -6.061 1.00 92.25 214 ASP A CA 1
ATOM 1671 C C . ASP A 1 214 ? -9.431 4.692 -5.292 1.00 92.25 214 ASP A C 1
ATOM 1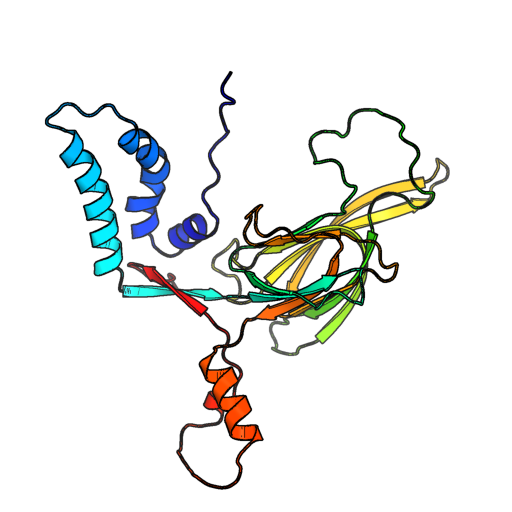673 O O . ASP A 1 214 ? -9.785 3.929 -4.392 1.00 92.25 214 ASP A O 1
ATOM 1677 N N . SER A 1 215 ? -10.189 5.730 -5.655 1.00 90.50 215 SER A N 1
ATOM 1678 C CA . SER A 1 215 ? -11.478 6.044 -5.027 1.00 90.50 215 SER A CA 1
ATOM 1679 C C . SER A 1 215 ? -12.523 4.944 -5.222 1.00 90.50 215 SER A C 1
ATOM 1681 O O . SER A 1 215 ? -13.383 4.771 -4.356 1.00 90.50 215 SER A O 1
ATOM 1683 N N . ARG A 1 216 ? -12.425 4.158 -6.300 1.00 94.19 216 ARG A N 1
ATOM 1684 C CA . ARG A 1 216 ? -13.313 3.016 -6.574 1.00 94.19 216 ARG A CA 1
ATOM 1685 C C . ARG A 1 216 ? -13.027 1.835 -5.652 1.00 94.19 216 ARG A C 1
ATOM 1687 O O . ARG A 1 216 ? -13.900 1.000 -5.453 1.00 94.19 216 ARG A O 1
ATOM 1694 N N . ARG A 1 217 ? -11.831 1.786 -5.059 1.00 96.06 217 ARG A N 1
ATOM 1695 C CA . ARG A 1 217 ? -11.387 0.752 -4.113 1.00 96.06 217 ARG A CA 1
ATOM 1696 C C . ARG A 1 217 ? -11.448 1.279 -2.682 1.00 96.06 217 ARG A C 1
ATOM 1698 O O . ARG A 1 217 ? -10.494 1.170 -1.912 1.00 96.06 217 ARG A O 1
ATOM 1705 N N . THR A 1 218 ? -12.585 1.901 -2.363 1.00 96.88 218 THR A N 1
ATOM 1706 C CA . THR A 1 218 ? -12.902 2.418 -1.030 1.00 96.88 218 THR A CA 1
ATOM 1707 C C . THR A 1 218 ? -13.972 1.552 -0.381 1.00 96.88 218 THR A C 1
ATOM 1709 O O . THR A 1 218 ? -15.114 1.514 -0.833 1.00 96.88 218 THR A O 1
ATOM 1712 N N . TYR A 1 219 ? -13.608 0.910 0.719 1.00 96.69 219 TYR A N 1
ATOM 1713 C CA . TYR A 1 219 ? -14.484 0.111 1.560 1.00 96.69 219 TYR A CA 1
ATOM 1714 C C . TYR A 1 219 ? -15.003 0.968 2.712 1.00 96.69 219 TYR A C 1
ATOM 1716 O O . TYR A 1 219 ? -14.246 1.712 3.342 1.00 96.69 219 TYR A O 1
ATOM 1724 N N . ARG A 1 220 ? -16.305 0.874 2.973 1.00 95.25 220 ARG A N 1
ATOM 1725 C CA . ARG A 1 220 ? -17.000 1.553 4.073 1.00 95.25 220 ARG A CA 1
ATOM 1726 C C . ARG A 1 220 ? -17.433 0.526 5.109 1.00 95.25 220 ARG A C 1
ATOM 1728 O O . ARG A 1 220 ? -17.342 -0.671 4.855 1.00 95.25 220 ARG A O 1
ATOM 1735 N N . ASP A 1 221 ? -17.865 1.018 6.264 1.00 95.06 221 ASP A N 1
ATOM 1736 C CA . ASP A 1 221 ? -18.430 0.191 7.332 1.00 95.06 221 ASP A CA 1
ATOM 1737 C C . ASP A 1 221 ? -17.457 -0.899 7.813 1.00 95.06 221 ASP A C 1
ATOM 1739 O O . ASP A 1 221 ? -17.844 -1.999 8.200 1.00 95.06 221 ASP A O 1
ATOM 1743 N N . VAL A 1 222 ? -16.156 -0.590 7.768 1.00 96.62 222 VAL A N 1
ATOM 1744 C CA . VAL A 1 222 ? -15.078 -1.506 8.142 1.00 96.62 222 VAL A CA 1
ATOM 1745 C C . VAL A 1 222 ? -14.843 -1.417 9.643 1.00 96.62 222 VAL A C 1
ATOM 1747 O O . VAL A 1 222 ? -14.615 -0.334 10.170 1.00 96.62 222 VAL A O 1
ATOM 1750 N N . ILE A 1 223 ? -14.831 -2.557 10.330 1.00 96.38 223 ILE A N 1
ATOM 1751 C CA . ILE A 1 223 ? -14.505 -2.660 11.765 1.00 96.38 223 ILE A CA 1
ATOM 1752 C C . ILE A 1 223 ? -13.162 -3.351 12.009 1.00 96.38 223 ILE A C 1
ATOM 1754 O O . ILE A 1 223 ? -12.669 -3.409 13.137 1.00 96.38 223 ILE A O 1
ATOM 1758 N N . GLY A 1 224 ? -12.543 -3.906 10.970 1.00 96.94 224 GLY A N 1
ATOM 1759 C CA . GLY A 1 224 ? -11.232 -4.516 11.090 1.00 96.94 224 GLY A CA 1
ATOM 1760 C C . GLY A 1 224 ? -10.595 -4.860 9.758 1.00 96.94 224 GLY A C 1
ATOM 1761 O O . GLY A 1 224 ? -11.265 -4.968 8.735 1.00 96.94 224 GLY A O 1
ATOM 1762 N N . LEU A 1 225 ? -9.284 -5.057 9.790 1.00 97.56 225 LEU A N 1
ATOM 1763 C CA . LEU A 1 225 ? -8.522 -5.534 8.647 1.00 97.56 225 LEU A CA 1
ATOM 1764 C C . LEU A 1 225 ? -7.300 -6.339 9.081 1.00 97.56 225 LEU A C 1
ATOM 1766 O O . LEU A 1 225 ? -6.766 -6.163 10.179 1.00 97.56 225 LEU A O 1
ATOM 1770 N N . GLU A 1 226 ? -6.850 -7.212 8.194 1.00 97.75 226 GLU A N 1
ATOM 1771 C CA . GLU A 1 226 ? -5.611 -7.969 8.314 1.00 97.75 226 GLU A CA 1
ATOM 1772 C C . GLU A 1 226 ? -4.806 -7.816 7.030 1.00 97.75 226 GLU A C 1
ATOM 1774 O O . GLU A 1 226 ? -5.335 -8.033 5.945 1.00 97.75 226 GLU A O 1
ATOM 1779 N N . VAL A 1 227 ? -3.536 -7.445 7.166 1.00 96.75 227 VAL A N 1
ATOM 1780 C CA . VAL A 1 227 ? -2.613 -7.247 6.050 1.00 96.75 227 VAL A CA 1
ATOM 1781 C C . VAL A 1 227 ? -1.402 -8.153 6.211 1.00 96.75 227 VAL A C 1
ATOM 1783 O O . VAL A 1 227 ? -0.834 -8.289 7.302 1.00 96.75 227 VAL A O 1
ATOM 1786 N N . SER A 1 228 ? -0.995 -8.759 5.103 1.00 93.44 228 SER A N 1
ATOM 1787 C CA . SER A 1 228 ? 0.166 -9.639 5.001 1.00 93.44 228 SER A CA 1
ATOM 1788 C C . SER A 1 228 ? 0.791 -9.554 3.605 1.00 93.44 228 SER A C 1
ATOM 1790 O O . SER A 1 228 ? 0.138 -9.086 2.670 1.00 93.44 228 SER A O 1
ATOM 1792 N N . PRO A 1 229 ? 2.043 -10.011 3.416 1.00 91.50 229 PRO A N 1
ATOM 1793 C CA . PRO A 1 229 ? 2.585 -10.185 2.076 1.00 91.50 229 PRO A CA 1
ATOM 1794 C C . PRO A 1 229 ? 1.716 -11.198 1.326 1.00 91.50 229 PRO A C 1
ATOM 1796 O O . PRO A 1 229 ? 1.399 -12.265 1.863 1.00 91.50 229 PRO A O 1
ATOM 1799 N N . CYS A 1 230 ? 1.310 -10.852 0.105 1.00 90.75 230 CYS A N 1
ATOM 1800 C CA . CYS A 1 230 ? 0.551 -11.757 -0.747 1.00 90.75 230 CYS A CA 1
ATOM 1801 C C . CYS A 1 230 ? 1.431 -12.963 -1.080 1.00 90.75 230 CYS A C 1
ATOM 1803 O O . CYS A 1 230 ? 2.621 -12.795 -1.320 1.00 90.75 230 CYS A O 1
ATOM 1805 N N . LEU A 1 231 ? 0.880 -14.174 -1.069 1.00 86.44 231 LEU A N 1
ATOM 1806 C CA . LEU A 1 231 ? 1.632 -15.385 -1.401 1.00 86.44 231 LEU A CA 1
ATOM 1807 C C . LEU A 1 231 ? 1.574 -15.653 -2.905 1.00 86.44 231 LEU A C 1
ATOM 1809 O O . LEU A 1 231 ? 0.562 -15.378 -3.548 1.00 86.44 231 LEU A O 1
ATOM 1813 N N . GLU A 1 232 ? 2.632 -16.241 -3.462 1.00 83.50 232 GLU A N 1
ATOM 1814 C CA . GLU A 1 232 ? 2.612 -16.688 -4.852 1.00 83.50 232 GLU A CA 1
ATOM 1815 C C . GLU A 1 232 ? 1.472 -17.704 -5.081 1.00 83.50 232 GLU A C 1
ATOM 1817 O O . GLU A 1 232 ? 1.341 -18.673 -4.321 1.00 83.50 232 GLU A O 1
ATOM 1822 N N . PRO A 1 233 ? 0.670 -17.561 -6.154 1.00 77.00 233 PRO A N 1
ATOM 1823 C CA . PRO A 1 233 ? -0.403 -18.506 -6.465 1.00 77.00 233 PRO A CA 1
ATOM 1824 C C . PRO A 1 233 ? 0.083 -19.958 -6.593 1.00 77.00 233 PRO A C 1
ATOM 1826 O O . PRO A 1 233 ? -0.589 -20.892 -6.152 1.00 77.00 233 PRO A O 1
ATOM 1829 N N . SER A 1 234 ? 1.283 -20.152 -7.147 1.00 69.94 234 SER A N 1
ATOM 1830 C CA . SER A 1 234 ? 1.951 -21.454 -7.269 1.00 69.94 234 SER A CA 1
ATOM 1831 C C . SER A 1 234 ? 2.186 -22.112 -5.904 1.00 69.94 234 SER A C 1
ATOM 1833 O O . SER A 1 234 ? 1.951 -23.313 -5.750 1.00 69.94 234 SER A O 1
ATOM 1835 N N . TYR A 1 235 ? 2.573 -21.330 -4.894 1.00 66.00 235 TYR A N 1
ATOM 1836 C CA . TYR A 1 235 ? 2.767 -21.797 -3.524 1.00 66.00 235 TYR A CA 1
ATOM 1837 C C . TYR A 1 235 ? 1.439 -22.218 -2.874 1.00 66.00 235 TYR A C 1
ATOM 1839 O O . TYR A 1 235 ? 1.361 -23.268 -2.230 1.00 66.00 235 TYR A O 1
ATOM 1847 N N . CYS A 1 236 ? 0.361 -21.461 -3.103 1.00 61.06 236 CYS A N 1
ATOM 1848 C CA . CYS A 1 236 ? -0.977 -21.815 -2.620 1.00 61.06 236 CYS A CA 1
ATOM 1849 C C . CYS A 1 236 ? -1.442 -23.173 -3.173 1.00 61.06 236 CYS A C 1
ATOM 1851 O O . CYS A 1 236 ? -1.895 -24.029 -2.410 1.00 61.06 236 CYS A O 1
ATOM 1853 N N . LEU A 1 237 ? -1.253 -23.410 -4.476 1.00 62.28 237 LEU A N 1
ATOM 1854 C CA . LEU A 1 237 ? -1.610 -24.674 -5.131 1.00 62.28 237 LEU A CA 1
ATOM 1855 C C . LEU A 1 237 ? -0.790 -25.861 -4.602 1.00 62.28 237 LEU A C 1
ATOM 1857 O O . LEU A 1 237 ? -1.340 -26.942 -4.368 1.00 62.28 237 LEU A O 1
ATOM 1861 N N . GLN A 1 238 ? 0.510 -25.665 -4.365 1.00 61.28 238 GLN A N 1
ATOM 1862 C CA . GLN A 1 238 ? 1.379 -26.695 -3.787 1.00 61.28 238 GLN A CA 1
ATOM 1863 C C . GLN A 1 238 ? 0.960 -27.062 -2.358 1.00 61.28 238 GLN A C 1
ATOM 1865 O O . GLN A 1 238 ? 0.880 -28.250 -2.027 1.00 61.28 238 GLN A O 1
ATOM 1870 N N . LYS A 1 239 ? 0.613 -26.076 -1.520 1.00 59.53 239 LYS A N 1
ATOM 1871 C CA . LYS A 1 239 ? 0.128 -26.312 -0.150 1.00 59.53 239 LYS A CA 1
ATOM 1872 C C . LYS A 1 239 ? -1.163 -27.138 -0.138 1.00 59.53 239 LYS A C 1
ATOM 1874 O O . LYS A 1 239 ? -1.279 -28.090 0.635 1.00 59.53 239 LYS A O 1
ATOM 1879 N N . THR A 1 240 ? -2.107 -26.832 -1.030 1.00 58.81 240 THR A N 1
ATOM 1880 C CA . THR A 1 240 ? -3.365 -27.586 -1.161 1.00 58.81 240 THR A CA 1
ATOM 1881 C C . THR A 1 240 ? -3.142 -29.012 -1.671 1.00 58.81 240 THR A C 1
ATOM 1883 O O . THR A 1 240 ? -3.814 -29.933 -1.206 1.00 58.81 240 THR A O 1
ATOM 1886 N N . ARG A 1 241 ? -2.192 -29.225 -2.593 1.00 54.03 241 ARG A N 1
ATOM 1887 C CA . ARG A 1 241 ? -1.847 -30.561 -3.112 1.00 54.03 241 ARG A CA 1
ATOM 1888 C C . ARG A 1 241 ? -1.161 -31.431 -2.055 1.00 54.03 241 ARG A C 1
ATOM 1890 O O . ARG A 1 241 ? -1.512 -32.598 -1.917 1.00 54.03 241 ARG A O 1
ATOM 1897 N N . THR A 1 242 ? -0.266 -30.843 -1.264 1.00 54.22 242 THR A N 1
ATOM 1898 C CA . THR A 1 242 ? 0.474 -31.537 -0.193 1.00 54.22 242 THR A CA 1
ATOM 1899 C C . THR A 1 242 ? -0.433 -31.924 0.980 1.00 54.22 242 THR A C 1
ATOM 1901 O O . THR A 1 242 ? -0.246 -32.979 1.572 1.00 54.22 242 THR A O 1
ATOM 1904 N N . MET A 1 243 ? -1.475 -31.135 1.289 1.00 53.78 243 MET A N 1
ATOM 1905 C CA . MET A 1 243 ? -2.479 -31.542 2.289 1.00 53.78 243 MET A CA 1
ATOM 1906 C C . MET A 1 243 ? -3.370 -32.707 1.836 1.00 53.78 243 MET A C 1
ATOM 1908 O O . MET A 1 243 ? -3.946 -33.382 2.684 1.00 53.78 243 MET A O 1
ATOM 1912 N N . LYS A 1 244 ? -3.520 -32.935 0.525 1.00 51.03 244 LYS A N 1
ATOM 1913 C CA . LYS A 1 244 ? -4.392 -33.990 -0.020 1.00 51.03 244 LYS A CA 1
ATOM 1914 C C . LYS A 1 244 ? -3.656 -35.297 -0.316 1.00 51.03 244 LYS A C 1
ATOM 1916 O O . LYS A 1 244 ? -4.306 -36.332 -0.395 1.00 51.03 244 LYS A O 1
ATOM 1921 N N . PHE A 1 245 ? -2.331 -35.262 -0.449 1.00 41.84 245 PHE A N 1
ATOM 1922 C CA . PHE A 1 245 ? -1.517 -36.439 -0.734 1.00 41.84 245 PHE A CA 1
ATOM 1923 C C . PHE A 1 245 ? -0.178 -36.376 0.009 1.00 41.84 245 PHE A C 1
ATOM 1925 O O . PHE A 1 245 ? 0.691 -35.571 -0.311 1.00 41.84 245 PHE A O 1
ATOM 1932 N N . SER A 1 246 ? 0.014 -37.288 0.956 1.00 39.44 246 SER A N 1
ATOM 1933 C CA . SER A 1 246 ? 1.331 -37.862 1.255 1.00 39.44 246 SER A CA 1
ATOM 1934 C C . SER A 1 246 ? 1.115 -39.360 1.514 1.00 39.44 246 SER A C 1
ATOM 1936 O O . SER A 1 246 ? 0.065 -39.684 2.077 1.00 39.44 246 SER A O 1
ATOM 1938 N N . PRO A 1 247 ? 2.011 -40.277 1.103 1.00 44.56 247 PRO A N 1
ATOM 1939 C CA . PRO A 1 247 ? 3.460 -40.097 1.021 1.00 44.56 247 PRO A CA 1
ATOM 1940 C C . PRO A 1 247 ? 4.081 -40.464 -0.344 1.00 44.56 247 PRO A C 1
ATOM 1942 O O . PRO A 1 247 ? 3.443 -41.075 -1.191 1.00 44.56 247 PRO A O 1
ATOM 1945 N N . HIS A 1 248 ? 5.376 -40.154 -0.464 1.00 41.91 248 HIS A N 1
ATOM 1946 C CA . HIS A 1 248 ? 6.319 -40.568 -1.511 1.00 41.91 248 HIS A CA 1
ATOM 1947 C C . HIS A 1 248 ? 6.256 -39.817 -2.853 1.00 41.91 248 HIS A C 1
ATOM 1949 O O . HIS A 1 248 ? 5.429 -40.100 -3.704 1.00 41.91 248 HIS A O 1
ATOM 1955 N N . GLU A 1 249 ? 7.199 -38.891 -3.054 1.00 38.28 249 GLU A N 1
ATOM 1956 C CA . GLU A 1 249 ? 8.252 -39.048 -4.068 1.00 38.28 249 GLU A CA 1
ATOM 1957 C C . GLU A 1 249 ? 9.331 -37.968 -3.897 1.00 38.28 249 GLU A C 1
ATOM 1959 O O . GLU A 1 249 ? 9.075 -36.775 -3.728 1.00 38.28 249 GLU A O 1
ATOM 1964 N N . THR A 1 250 ? 10.564 -38.453 -3.843 1.00 46.12 250 THR A N 1
ATOM 1965 C CA . THR A 1 250 ? 11.817 -37.722 -3.703 1.00 46.12 250 THR A CA 1
ATOM 1966 C C . THR A 1 250 ? 12.174 -37.031 -5.013 1.00 46.12 250 THR A C 1
ATOM 1968 O O . THR A 1 250 ? 12.712 -37.663 -5.915 1.00 46.12 250 THR A O 1
ATOM 1971 N N . GLU A 1 251 ? 11.954 -35.720 -5.078 1.00 40.12 251 GLU A N 1
ATOM 1972 C CA . GLU A 1 251 ? 12.774 -34.830 -5.901 1.00 40.12 251 GLU A CA 1
ATOM 1973 C C . GLU A 1 251 ? 13.570 -33.911 -4.977 1.00 40.12 251 GLU A C 1
ATOM 1975 O O . GLU A 1 251 ? 12.997 -33.156 -4.174 1.00 40.12 251 GLU A O 1
ATOM 1980 N N . ASP A 1 252 ? 14.893 -34.012 -5.103 1.00 43.12 252 ASP A N 1
ATOM 1981 C CA . ASP A 1 252 ? 15.921 -33.240 -4.408 1.00 43.12 252 ASP A CA 1
ATOM 1982 C C . ASP A 1 252 ? 15.909 -31.776 -4.878 1.00 43.12 252 ASP A C 1
ATOM 1984 O O . ASP A 1 252 ? 16.768 -31.277 -5.595 1.00 43.12 252 ASP A O 1
ATOM 1988 N N . VAL A 1 253 ? 14.840 -31.087 -4.505 1.00 44.62 253 VAL A N 1
ATOM 1989 C CA . VAL A 1 253 ? 14.726 -29.635 -4.517 1.00 44.62 253 VAL A CA 1
ATOM 1990 C C . VAL A 1 253 ? 14.439 -29.308 -3.063 1.00 44.62 253 VAL A C 1
ATOM 1992 O O . VAL A 1 253 ? 13.350 -29.627 -2.581 1.00 44.62 253 VAL A O 1
ATOM 1995 N N . GLY A 1 254 ? 15.453 -28.818 -2.344 1.00 52.84 254 GLY A N 1
ATOM 1996 C CA . GLY A 1 254 ? 15.480 -28.734 -0.880 1.00 52.84 254 GLY A CA 1
ATOM 1997 C C . GLY A 1 254 ? 14.316 -27.970 -0.230 1.00 52.84 254 GLY A C 1
ATOM 1998 O O . GLY A 1 254 ? 13.387 -27.498 -0.885 1.00 52.84 254 GLY A O 1
ATOM 1999 N N . LEU A 1 255 ? 14.382 -27.794 1.096 1.00 52.66 255 LEU A N 1
ATOM 2000 C CA . LEU A 1 255 ? 13.315 -27.191 1.921 1.00 52.66 255 LEU A CA 1
ATOM 2001 C C . LEU A 1 255 ? 12.828 -25.800 1.444 1.00 52.66 255 LEU A C 1
ATOM 2003 O O . LEU A 1 255 ? 11.736 -25.374 1.810 1.00 52.66 255 LEU A O 1
ATOM 2007 N N . VAL A 1 256 ? 13.591 -25.128 0.574 1.00 56.50 256 VAL A N 1
ATOM 2008 C CA . VAL A 1 256 ? 13.277 -23.843 -0.077 1.00 56.50 256 VAL A CA 1
ATOM 2009 C C . VAL A 1 256 ? 11.964 -23.860 -0.868 1.00 56.50 256 VAL A C 1
ATOM 2011 O O . VAL A 1 256 ? 11.270 -22.847 -0.892 1.00 56.50 256 VAL A O 1
ATOM 2014 N N . LYS A 1 257 ? 11.556 -24.990 -1.467 1.00 55.50 257 LYS A N 1
ATOM 2015 C CA . LYS A 1 257 ? 10.255 -25.069 -2.168 1.00 55.50 257 LYS A CA 1
ATOM 2016 C C . LYS A 1 257 ? 9.046 -24.999 -1.228 1.00 55.50 257 LYS A C 1
ATOM 2018 O O . LYS A 1 257 ? 7.952 -24.670 -1.666 1.00 55.50 257 LYS A O 1
ATOM 2023 N N . TYR A 1 258 ? 9.255 -25.283 0.058 1.00 51.81 2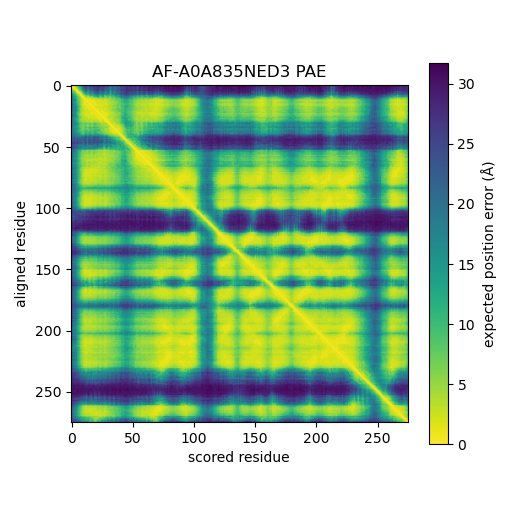58 TYR A N 1
ATOM 2024 C CA . TYR A 1 258 ? 8.219 -25.262 1.091 1.00 51.81 258 TYR A CA 1
ATOM 2025 C C . TYR A 1 258 ? 8.213 -23.966 1.911 1.00 51.81 258 TYR A C 1
ATOM 2027 O O . TYR A 1 258 ? 7.362 -23.805 2.785 1.00 51.81 258 TYR A O 1
ATOM 2035 N N . LEU A 1 259 ? 9.137 -23.037 1.644 1.00 56.78 259 LEU A N 1
ATOM 2036 C CA . LEU A 1 259 ? 9.107 -21.706 2.240 1.00 56.78 259 LEU A CA 1
ATOM 2037 C C . LEU A 1 259 ? 8.044 -20.850 1.528 1.00 56.78 259 LEU A C 1
ATOM 2039 O O . LEU A 1 259 ? 7.997 -20.853 0.296 1.00 56.78 259 LEU A O 1
ATOM 2043 N N . PRO A 1 260 ? 7.189 -20.119 2.271 1.00 60.28 260 PRO A N 1
ATOM 2044 C CA . PRO A 1 260 ? 6.212 -19.225 1.668 1.00 60.28 260 PRO A CA 1
ATOM 2045 C C . PRO A 1 260 ? 6.926 -18.174 0.827 1.00 60.28 260 PRO A C 1
ATOM 2047 O O . PRO A 1 260 ? 7.680 -17.353 1.349 1.00 60.28 260 PRO A O 1
ATOM 2050 N N . LYS A 1 261 ? 6.678 -18.221 -0.482 1.00 77.62 261 LYS A N 1
ATOM 2051 C CA . LYS A 1 261 ? 7.141 -17.208 -1.423 1.00 77.62 261 LYS A CA 1
ATOM 2052 C C . LYS A 1 261 ? 6.103 -16.107 -1.511 1.00 77.62 261 LYS A C 1
ATOM 2054 O O . LYS A 1 261 ? 4.927 -16.380 -1.762 1.00 77.62 261 LYS A O 1
ATOM 2059 N N . SER A 1 262 ? 6.541 -14.879 -1.277 1.00 83.62 262 SER A N 1
ATOM 2060 C CA . SER A 1 262 ? 5.702 -13.706 -1.466 1.00 83.62 262 SER A CA 1
ATOM 2061 C C . SER A 1 262 ? 5.569 -13.387 -2.956 1.00 83.62 262 SER A C 1
ATOM 2063 O O . SER A 1 262 ? 6.540 -13.487 -3.699 1.00 83.62 262 SER A O 1
ATOM 2065 N N . LEU A 1 263 ? 4.379 -12.977 -3.389 1.00 88.75 263 LEU A N 1
ATOM 2066 C CA . LEU A 1 263 ? 4.104 -12.514 -4.740 1.00 88.75 263 LEU A CA 1
ATOM 2067 C C . LEU A 1 263 ? 4.768 -11.153 -4.965 1.00 88.75 263 LEU A C 1
ATOM 2069 O O . LEU A 1 263 ? 4.468 -10.177 -4.270 1.00 88.75 263 LEU A O 1
ATOM 2073 N N . LEU A 1 264 ? 5.644 -11.102 -5.960 1.00 89.00 264 LEU A N 1
ATOM 2074 C CA . LEU A 1 264 ? 6.322 -9.892 -6.403 1.00 89.00 264 LEU A CA 1
ATOM 2075 C C . LEU A 1 264 ? 5.807 -9.495 -7.788 1.00 89.00 264 LEU A C 1
ATOM 2077 O O . LEU A 1 264 ? 5.631 -10.352 -8.654 1.00 89.00 264 LEU A O 1
ATOM 2081 N N . LEU A 1 265 ? 5.588 -8.200 -8.000 1.00 90.38 265 LEU A N 1
ATOM 2082 C CA . LEU A 1 265 ? 5.286 -7.624 -9.305 1.00 90.38 265 LEU A CA 1
ATOM 2083 C C . LEU A 1 265 ? 6.582 -7.066 -9.915 1.00 90.38 265 LEU A C 1
ATOM 2085 O O . LEU A 1 265 ? 7.080 -6.055 -9.415 1.00 90.38 265 LEU A O 1
ATOM 2089 N N . PRO A 1 266 ? 7.145 -7.693 -10.959 1.00 89.00 266 PRO A N 1
ATOM 2090 C CA . PRO A 1 266 ? 8.327 -7.172 -11.629 1.00 89.00 266 PRO A CA 1
ATOM 2091 C C . PRO A 1 266 ? 7.956 -6.064 -12.622 1.00 89.00 266 PRO A C 1
ATOM 2093 O O . PRO A 1 266 ? 7.020 -6.205 -13.409 1.00 89.00 266 PRO A O 1
ATOM 2096 N N . ILE A 1 267 ? 8.738 -4.988 -12.627 1.00 88.69 267 ILE A N 1
ATOM 2097 C CA . ILE A 1 267 ? 8.790 -3.997 -13.703 1.00 88.69 267 ILE A CA 1
ATOM 2098 C C . ILE A 1 267 ? 10.207 -4.023 -14.260 1.00 88.69 267 ILE A C 1
ATOM 2100 O O . ILE A 1 267 ? 11.161 -3.800 -13.521 1.00 88.69 267 ILE A O 1
ATOM 2104 N N . ASN A 1 268 ? 10.356 -4.314 -15.549 1.00 89.31 268 ASN A N 1
ATOM 2105 C CA . ASN A 1 268 ? 11.675 -4.335 -16.169 1.00 89.31 268 ASN A CA 1
ATOM 2106 C C . ASN A 1 268 ? 12.195 -2.914 -16.394 1.00 89.31 268 ASN A C 1
ATOM 2108 O O . ASN A 1 268 ? 11.475 -2.053 -16.896 1.00 89.31 268 ASN A O 1
ATOM 2112 N N . THR A 1 269 ? 13.463 -2.713 -16.063 1.00 89.19 269 THR A N 1
ATOM 2113 C CA . THR A 1 269 ? 14.206 -1.461 -16.163 1.00 89.19 269 THR A CA 1
ATOM 2114 C C . THR A 1 269 ? 15.550 -1.701 -16.862 1.00 89.19 269 THR A C 1
ATOM 2116 O O . THR A 1 269 ? 15.895 -2.842 -17.201 1.00 89.19 269 THR A O 1
ATOM 2119 N N . PHE A 1 270 ? 16.310 -0.638 -17.142 1.00 87.06 270 PHE A N 1
ATOM 2120 C CA . PHE A 1 270 ? 17.630 -0.778 -17.774 1.00 87.06 270 PHE A CA 1
ATOM 2121 C C . PHE A 1 270 ? 18.721 -1.160 -16.779 1.00 87.06 270 PHE A C 1
ATOM 2123 O O . PHE A 1 270 ? 19.530 -2.039 -17.072 1.00 87.06 270 PHE A O 1
ATOM 2130 N N . ALA A 1 271 ? 18.752 -0.495 -15.624 1.00 82.56 271 ALA A N 1
ATOM 2131 C CA . ALA A 1 271 ? 19.814 -0.664 -14.636 1.00 82.56 271 ALA A CA 1
ATOM 2132 C C . ALA A 1 271 ? 19.470 -1.647 -13.500 1.00 82.56 271 ALA A C 1
ATOM 2134 O O . ALA A 1 271 ? 20.378 -2.163 -12.855 1.00 82.56 271 ALA A O 1
ATOM 2135 N N . GLY A 1 272 ? 18.187 -1.943 -13.266 1.00 74.81 272 GLY A N 1
ATOM 2136 C CA . GLY A 1 272 ? 17.738 -2.675 -12.076 1.00 74.81 272 GLY A CA 1
ATOM 2137 C C . GLY A 1 272 ? 17.704 -1.777 -10.840 1.00 74.81 272 GLY A C 1
ATOM 2138 O O . GLY A 1 272 ? 17.503 -0.579 -10.969 1.00 74.81 272 GLY A O 1
ATOM 2139 N N . VAL A 1 273 ? 17.865 -2.347 -9.644 1.00 69.56 273 VAL A N 1
ATOM 2140 C CA . VAL A 1 273 ? 18.147 -1.568 -8.425 1.00 69.56 273 VAL A CA 1
ATOM 2141 C C . VAL A 1 273 ? 19.664 -1.427 -8.331 1.00 69.56 273 VAL A C 1
ATOM 2143 O O . VAL A 1 273 ? 20.357 -2.442 -8.263 1.00 69.56 273 VAL A O 1
ATOM 2146 N N . MET A 1 274 ? 20.184 -0.198 -8.359 1.00 57.47 274 MET A N 1
ATOM 2147 C CA . MET A 1 274 ? 21.611 0.043 -8.130 1.00 57.47 274 MET A CA 1
ATOM 2148 C C 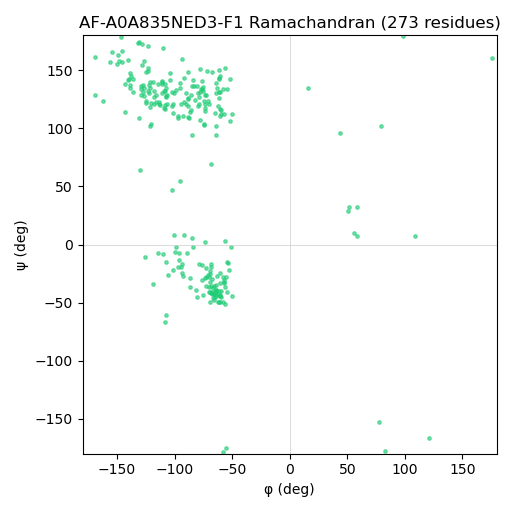. MET A 1 274 ? 21.993 -0.430 -6.716 1.00 57.47 274 MET A C 1
ATOM 2150 O O . MET A 1 274 ? 21.333 -0.068 -5.745 1.00 57.47 274 MET A O 1
ATOM 2154 N N . GLN A 1 275 ? 23.015 -1.285 -6.620 1.00 48.09 275 GLN A N 1
ATOM 2155 C CA . GLN A 1 275 ? 23.435 -1.970 -5.390 1.00 48.09 275 GLN A CA 1
ATOM 2156 C C . GLN A 1 275 ? 24.627 -1.282 -4.721 1.00 48.09 275 GLN A C 1
ATOM 2158 O O . GLN A 1 275 ? 25.514 -0.798 -5.463 1.00 48.09 275 GLN A O 1
#

Nearest PDB structures (foldseek):
  8aj8-assembly4_H  TM=9.194E-01  e=6.138E-26  Mus musculus
  8sod-assembly1_B  TM=7.510E-01  e=1.229E-12  Sus scrofa
  8sob-assembly1_B  TM=7.861E-01  e=6.260E-11  Sus scrofa
  8so9-assembly1_B  TM=7.628E-01  e=1.023E-10  Sus scrofa
  8soe-assembly1_B  TM=6.653E-01  e=2.613E-11  Sus scrofa

Organism: NCBI:txid245042

Foldseek 3Di:
DDDPDDPPDPQLVLVQQVQFFVCSVVQPVVCVVVLVVLVPPDDDPPCPVVSVCVVVVSVVCFQPQQDAWAKFFKKKKWFAFLDPVDDIDIDIFGFKKKKAQPPDDPPPDPDDDDDDDDPPDDFAWKKKWFWADDPVNPTDIDIDIFGFRMKMWGRRDPDLPDDNQKIKIWTFGWDWDQDPVGIDIDTDIDIGIGQKMKMFRPVQRKIWMAGSPDPVRIDTRTGIMIMHGAFDPVLVVVVVVVVVDDDDDDDPPDPVSNPTHGDIDIDGHNRHGDD

Sequence (275 aa):
MEDHTGPEELCEVAGYLSRADPWYESNINTLCHMIPKLATMPSSPSRALVTDLFLTDVIAYYTRMGTQPVCFQVHSVKILFQDPAQDPAEDVFLTELLTQVQDSPSHRELSTTKKKSSLDGPGIDLTVTYRKVVLSDRQKELALALRSTGLLMKAIPAEEAEDLGCLSVTITEIIRTNNLAGRSFSAVANRFKTRNIKIRSPDQRPFTVRLDKDSRRTYRDVIGLEVSPCLEPSYCLQKTRTMKFSPHETEDVGLVKYLPKSLLLPINTFAGVMQ